Protein AF-A0A9E5K9S4-F1 (afdb_monomer_lite)

Secondary structure (DSSP, 8-state):
--HHHHHHHHHTT-EEETTEEP-S-----TT--EEE-SSPPP---TT--SGGGEEEE-SSEEEEEEPTTS-SS--SS-SSSSHHHHHHHHHTS--EE-----TT--EEEEEESSHHHHHHHHHHHHTT----EEEEEESS---SEEEEEEE---SS----EESS--TTPEEEEEEEEEEEE-S-TTS--EEEEEEESS--TTHHHHHHHHTT-PBTT-GGGT-----HHHHHHHHHHHHHHHHSTTPPEEEEEEGGGHHHHHTTT-EEEEEEEEETTEEEEEEEE--

Structure (mmCIF, N/CA/C/O backbone):
data_AF-A0A9E5K9S4-F1
#
_entry.id   AF-A0A9E5K9S4-F1
#
loop_
_atom_site.group_PDB
_atom_site.id
_atom_site.type_symbol
_atom_site.label_atom_id
_atom_site.label_alt_id
_atom_site.label_comp_id
_atom_site.label_asym_id
_atom_site.label_entity_id
_atom_site.label_seq_id
_atom_site.pdbx_PDB_ins_code
_atom_site.Cartn_x
_atom_site.Cartn_y
_atom_site.Cartn_z
_atom_site.occupancy
_atom_site.B_iso_or_equiv
_atom_site.auth_seq_id
_atom_site.auth_comp_id
_atom_site.auth_asym_id
_atom_site.auth_atom_id
_atom_site.pdbx_PDB_model_num
ATOM 1 N N . MET A 1 1 ? 30.476 -8.633 -9.957 1.00 72.31 1 MET A N 1
ATOM 2 C CA . MET A 1 1 ? 29.077 -8.978 -10.295 1.00 72.31 1 MET A CA 1
ATOM 3 C C . MET A 1 1 ? 29.131 -9.920 -11.483 1.00 72.31 1 MET A C 1
ATOM 5 O O . MET A 1 1 ? 29.849 -9.595 -12.418 1.00 72.31 1 MET A O 1
ATOM 9 N N . SER A 1 2 ? 28.469 -11.076 -11.420 1.00 88.25 2 SER A N 1
ATOM 10 C CA . SER A 1 2 ? 28.374 -11.980 -12.573 1.00 88.25 2 SER A CA 1
ATOM 11 C C . SER A 1 2 ? 27.497 -11.370 -13.668 1.00 88.25 2 SER A C 1
ATOM 13 O O . SER A 1 2 ? 26.661 -10.506 -13.389 1.00 88.25 2 SER A O 1
ATOM 15 N N . GLU A 1 3 ? 27.675 -11.825 -14.906 1.00 87.69 3 GLU A N 1
ATOM 16 C CA . GLU A 1 3 ? 26.836 -11.401 -16.029 1.00 87.69 3 GLU A CA 1
ATOM 17 C C . GLU A 1 3 ? 25.361 -11.754 -15.792 1.00 87.69 3 GLU A C 1
ATOM 19 O O . GLU A 1 3 ? 24.489 -10.912 -15.998 1.00 87.69 3 GLU A O 1
ATOM 24 N N . ASP A 1 4 ? 25.086 -12.939 -15.244 1.00 89.38 4 ASP A N 1
ATOM 25 C CA . ASP A 1 4 ? 23.728 -13.368 -14.895 1.00 89.38 4 ASP A CA 1
ATOM 26 C C . ASP A 1 4 ? 23.067 -12.422 -13.892 1.00 89.38 4 ASP A C 1
ATOM 28 O O . ASP A 1 4 ? 21.952 -11.952 -14.115 1.00 89.38 4 ASP A O 1
ATOM 32 N N . ARG A 1 5 ? 23.791 -12.028 -12.835 1.00 87.88 5 ARG A N 1
ATOM 33 C CA . ARG A 1 5 ? 23.276 -11.058 -11.860 1.00 87.88 5 ARG A CA 1
ATOM 34 C C . ARG A 1 5 ? 23.004 -9.702 -12.509 1.00 87.88 5 ARG A C 1
ATOM 36 O O . ARG A 1 5 ? 22.026 -9.050 -12.156 1.00 87.88 5 ARG A O 1
ATOM 43 N N . ALA A 1 6 ? 23.841 -9.268 -13.451 1.00 87.88 6 ALA A N 1
ATOM 44 C CA . ALA A 1 6 ? 23.611 -8.027 -14.187 1.00 87.88 6 ALA A CA 1
ATOM 45 C C . ALA A 1 6 ? 22.329 -8.104 -15.032 1.00 87.88 6 ALA A C 1
ATOM 47 O O . ALA A 1 6 ? 21.512 -7.182 -14.990 1.00 87.88 6 ALA A O 1
ATOM 48 N N . ARG A 1 7 ? 22.122 -9.225 -15.737 1.00 89.06 7 ARG A N 1
ATOM 49 C CA . ARG A 1 7 ? 20.910 -9.497 -16.524 1.00 89.06 7 ARG A CA 1
ATOM 50 C C . ARG A 1 7 ? 19.663 -9.537 -15.644 1.00 89.06 7 ARG A C 1
ATOM 52 O O . ARG A 1 7 ? 18.634 -8.994 -16.034 1.00 89.06 7 ARG A O 1
ATOM 59 N N . ASP A 1 8 ? 19.741 -10.115 -14.451 1.00 89.81 8 ASP A N 1
ATOM 60 C CA . ASP A 1 8 ? 18.609 -10.163 -13.520 1.00 89.81 8 ASP A CA 1
ATOM 61 C C . ASP A 1 8 ? 18.241 -8.779 -12.976 1.00 89.81 8 ASP A C 1
ATOM 63 O O . ASP A 1 8 ? 17.064 -8.409 -12.960 1.00 89.81 8 ASP A O 1
ATOM 67 N N . LEU A 1 9 ? 19.236 -7.969 -12.599 1.00 91.69 9 LEU A N 1
ATOM 68 C CA . LEU A 1 9 ? 19.015 -6.571 -12.214 1.00 91.69 9 LEU A CA 1
ATOM 69 C C . LEU A 1 9 ? 18.398 -5.767 -13.363 1.00 91.69 9 LEU A C 1
ATOM 71 O O . LEU A 1 9 ? 17.493 -4.961 -13.140 1.00 91.69 9 LEU A O 1
ATOM 75 N N . PHE A 1 10 ? 18.858 -6.006 -14.589 1.00 91.31 10 PHE A N 1
ATOM 76 C CA . PHE A 1 10 ? 18.316 -5.372 -15.780 1.00 91.31 10 PHE A CA 1
ATOM 77 C C . PHE A 1 10 ? 16.847 -5.750 -16.014 1.00 91.31 10 PHE A C 1
ATOM 79 O O . PHE A 1 10 ? 16.004 -4.864 -16.134 1.00 91.31 10 PHE A O 1
ATOM 86 N N . LYS A 1 11 ? 16.508 -7.046 -15.955 1.00 90.62 11 LYS A N 1
ATOM 87 C CA . LYS A 1 11 ? 15.123 -7.542 -16.069 1.00 90.62 11 LYS A CA 1
ATOM 88 C C . LYS A 1 11 ? 14.208 -6.956 -14.997 1.00 90.62 11 LYS A C 1
ATOM 90 O O . LYS A 1 11 ? 13.101 -6.527 -15.306 1.00 90.62 11 LYS A O 1
ATOM 95 N N . LEU A 1 12 ? 14.669 -6.877 -13.748 1.00 92.56 12 LEU A N 1
ATOM 96 C CA . LEU A 1 12 ? 13.922 -6.236 -12.657 1.00 92.56 12 LEU A CA 1
ATOM 97 C C . LEU A 1 12 ? 13.739 -4.723 -12.864 1.00 92.56 12 LEU A C 1
ATOM 99 O O . LEU A 1 12 ? 12.990 -4.087 -12.120 1.00 92.56 12 LEU A O 1
ATOM 103 N N . GLY A 1 13 ? 14.401 -4.128 -13.858 1.00 93.69 13 GLY A N 1
ATOM 104 C CA . GLY A 1 13 ? 14.400 -2.696 -14.113 1.00 93.69 13 GLY A CA 1
ATOM 105 C C . GLY A 1 13 ? 15.231 -1.923 -13.091 1.00 93.69 13 GLY A C 1
ATOM 106 O O . GLY A 1 13 ? 15.006 -0.733 -12.901 1.00 93.69 13 GLY A O 1
ATOM 107 N N . ALA A 1 14 ? 16.169 -2.557 -12.395 1.00 94.38 14 ALA A N 1
ATOM 108 C CA . ALA A 1 14 ? 16.962 -1.953 -11.323 1.00 94.38 14 ALA A CA 1
ATOM 109 C C . ALA A 1 14 ? 18.052 -0.980 -11.833 1.00 94.38 14 ALA A C 1
ATOM 111 O O . ALA A 1 14 ? 18.815 -0.421 -11.039 1.00 94.38 14 ALA A O 1
ATOM 112 N N . ILE A 1 15 ? 18.139 -0.775 -13.151 1.00 93.12 15 ILE A N 1
ATOM 113 C CA . ILE A 1 15 ? 19.180 -0.001 -13.830 1.00 93.12 15 ILE A CA 1
ATOM 114 C C . ILE A 1 15 ? 18.564 1.234 -14.491 1.00 93.12 15 ILE A C 1
ATOM 116 O O . ILE A 1 15 ? 17.508 1.179 -15.122 1.00 93.12 15 ILE A O 1
ATOM 120 N N . TYR A 1 16 ? 19.239 2.369 -14.333 1.00 93.19 16 TYR A N 1
ATOM 121 C CA . TYR A 1 16 ? 18.847 3.649 -14.904 1.00 93.19 16 TYR A CA 1
ATOM 122 C C . TYR A 1 16 ? 19.969 4.227 -15.754 1.00 93.19 16 TYR A C 1
ATOM 124 O O . TYR A 1 16 ? 21.084 4.397 -15.257 1.00 93.19 16 TYR A O 1
ATOM 132 N N . LEU A 1 17 ? 19.633 4.637 -16.974 1.00 92.12 17 LEU A N 1
ATOM 133 C CA . LEU A 1 17 ? 20.467 5.454 -17.843 1.00 92.12 17 LEU A CA 1
ATOM 134 C C . LEU A 1 17 ? 19.919 6.882 -17.879 1.00 92.12 17 LEU A C 1
ATOM 136 O O . LEU A 1 17 ? 18.747 7.116 -18.171 1.00 92.12 17 LEU A O 1
ATOM 140 N N . ASN A 1 18 ? 20.757 7.866 -17.554 1.00 90.56 18 ASN A N 1
ATOM 141 C CA . ASN A 1 18 ? 20.413 9.290 -17.608 1.00 90.56 18 ASN A CA 1
ATOM 142 C C . ASN A 1 18 ? 19.086 9.616 -16.892 1.00 90.56 18 ASN A C 1
ATOM 144 O O . ASN A 1 18 ? 18.252 10.377 -17.384 1.00 90.56 18 ASN A O 1
ATOM 148 N N . LYS A 1 19 ? 18.903 9.028 -15.697 1.00 89.19 19 LYS A N 1
ATOM 149 C CA . LYS A 1 19 ? 17.716 9.157 -14.823 1.00 89.19 19 LYS A CA 1
ATOM 150 C C . LYS A 1 19 ? 16.427 8.532 -15.375 1.00 89.19 19 LYS A C 1
ATOM 152 O O . LYS A 1 19 ? 15.388 8.639 -14.724 1.00 89.19 19 LYS A O 1
ATOM 157 N N . LYS A 1 20 ? 16.480 7.842 -16.512 1.00 90.75 20 LYS A N 1
ATOM 158 C CA . LYS A 1 20 ? 15.391 7.010 -17.032 1.00 90.75 20 LYS A CA 1
ATOM 159 C C . LYS A 1 20 ? 15.702 5.549 -16.759 1.00 90.75 20 LYS A C 1
ATOM 161 O O . LYS A 1 20 ? 16.859 5.150 -16.782 1.00 90.75 20 LYS A O 1
ATOM 166 N N . ARG A 1 21 ? 14.675 4.769 -16.440 1.00 92.88 21 ARG A N 1
ATOM 167 C CA . ARG A 1 21 ? 14.844 3.332 -16.235 1.00 92.88 21 ARG A CA 1
ATOM 168 C C . ARG A 1 21 ? 15.132 2.674 -17.581 1.00 92.88 21 ARG A C 1
ATOM 170 O O . ARG A 1 21 ? 14.413 2.959 -18.536 1.00 92.88 21 ARG A O 1
ATOM 177 N N . ALA A 1 22 ? 16.155 1.832 -17.627 1.00 90.69 22 ALA A N 1
ATOM 178 C CA . ALA A 1 22 ? 16.510 1.068 -18.812 1.00 90.69 22 ALA A CA 1
ATOM 179 C C . ALA A 1 22 ? 15.753 -0.268 -18.809 1.00 90.69 22 ALA A C 1
ATOM 181 O O . ALA A 1 22 ? 15.658 -0.925 -17.770 1.00 90.69 22 ALA A O 1
ATOM 182 N N . PHE A 1 23 ? 15.195 -0.630 -19.962 1.00 85.00 23 PHE A N 1
ATOM 183 C CA . PHE A 1 23 ? 14.470 -1.888 -20.186 1.00 85.00 23 PHE A CA 1
ATOM 184 C C . PHE A 1 23 ? 14.939 -2.632 -21.440 1.00 85.00 23 PHE A C 1
ATOM 186 O O . PHE A 1 23 ? 14.559 -3.780 -21.645 1.00 85.00 23 PHE A O 1
ATOM 193 N N . GLU A 1 24 ? 15.744 -1.977 -22.273 1.00 86.56 24 GLU A N 1
ATOM 194 C CA . GLU A 1 24 ? 16.231 -2.487 -23.550 1.00 86.56 24 GLU A CA 1
ATOM 195 C C . GLU A 1 24 ? 17.734 -2.251 -23.643 1.00 86.56 24 GLU A C 1
ATOM 197 O O . GLU A 1 24 ? 18.246 -1.270 -23.090 1.00 86.56 24 GLU A O 1
ATOM 202 N N . ASP A 1 25 ? 18.437 -3.177 -24.290 1.00 85.69 25 ASP A N 1
ATOM 203 C CA . ASP A 1 25 ? 19.866 -3.031 -24.521 1.00 85.69 25 ASP A CA 1
ATOM 204 C C . ASP A 1 25 ? 20.098 -1.803 -25.405 1.00 85.69 25 ASP A C 1
ATOM 206 O O . ASP A 1 25 ? 19.657 -1.743 -26.553 1.00 85.69 25 ASP A O 1
ATOM 210 N N . GLU A 1 26 ? 20.793 -0.809 -24.860 1.00 84.44 26 GLU A N 1
ATOM 211 C CA . GLU A 1 26 ? 21.078 0.439 -25.554 1.00 84.44 26 GLU A CA 1
ATOM 212 C C . GLU A 1 26 ? 22.573 0.754 -25.519 1.00 84.44 26 GLU A C 1
ATOM 214 O O . GLU A 1 26 ? 23.279 0.485 -24.542 1.00 84.44 26 GLU A O 1
ATOM 219 N N . ALA A 1 27 ? 23.077 1.330 -26.614 1.00 86.75 27 ALA A N 1
ATOM 220 C CA . ALA A 1 27 ? 24.441 1.831 -26.648 1.00 86.75 27 ALA A CA 1
ATOM 221 C C . ALA A 1 27 ? 24.607 2.901 -25.563 1.00 86.75 27 ALA A C 1
ATOM 223 O O . ALA A 1 27 ? 23.730 3.742 -25.382 1.00 86.75 27 ALA A O 1
ATOM 224 N N . LEU A 1 28 ? 25.744 2.889 -24.868 1.00 88.31 28 LEU A N 1
ATOM 225 C CA . LEU A 1 28 ? 26.055 3.849 -23.812 1.00 88.31 28 LEU A CA 1
ATOM 226 C C . LEU A 1 28 ? 26.983 4.938 -24.366 1.00 88.31 28 LEU A C 1
ATOM 228 O O . LEU A 1 28 ? 28.188 4.695 -24.494 1.00 88.31 28 LEU A O 1
ATOM 232 N N . PRO A 1 29 ? 26.481 6.149 -24.689 1.00 88.06 29 PRO A N 1
ATOM 233 C CA . PRO A 1 29 ? 27.344 7.248 -25.095 1.00 88.06 29 PRO A CA 1
ATOM 234 C C . PRO A 1 29 ? 28.390 7.556 -24.025 1.00 88.06 29 PRO A C 1
ATOM 236 O O . PRO A 1 29 ? 28.114 7.489 -22.821 1.00 88.06 29 PRO A O 1
ATOM 239 N N . ARG A 1 30 ? 29.582 7.972 -24.457 1.00 91.19 30 ARG A N 1
ATOM 240 C CA . ARG A 1 30 ? 30.617 8.467 -23.544 1.00 91.19 30 ARG A CA 1
ATOM 241 C C . ARG A 1 30 ? 30.053 9.614 -22.695 1.00 91.19 30 ARG A C 1
ATOM 243 O O . ARG A 1 30 ? 29.477 10.554 -23.230 1.00 91.19 30 ARG A O 1
ATOM 250 N N . GLY A 1 31 ? 30.247 9.537 -21.378 1.00 91.56 31 GLY A N 1
ATOM 251 C CA . GLY A 1 31 ? 29.733 10.527 -20.421 1.00 91.56 31 GLY A CA 1
ATOM 252 C C . GLY A 1 31 ? 28.329 10.236 -19.881 1.00 91.56 31 GLY A C 1
ATOM 253 O O . GLY A 1 31 ? 27.794 11.046 -19.129 1.00 91.56 31 GLY A O 1
ATOM 254 N N . SER A 1 32 ? 27.736 9.091 -20.229 1.00 92.00 32 SER A N 1
ATOM 255 C CA . SER A 1 32 ? 26.441 8.669 -19.690 1.00 92.00 32 SER A CA 1
ATOM 256 C C . SER A 1 32 ? 26.446 8.487 -18.172 1.00 92.00 32 SER A C 1
ATOM 258 O O . SER A 1 32 ? 27.407 7.980 -17.593 1.00 92.00 32 SER A O 1
ATOM 260 N N . TYR A 1 33 ? 25.328 8.836 -17.535 1.00 91.69 33 TYR A N 1
ATOM 261 C CA . TYR A 1 33 ? 25.095 8.580 -16.117 1.00 91.69 33 TYR A CA 1
ATOM 262 C C . TYR A 1 33 ? 24.342 7.261 -15.930 1.00 91.69 33 TYR A C 1
ATOM 264 O O . TYR A 1 33 ? 23.183 7.150 -16.334 1.00 91.69 33 TYR A O 1
ATOM 272 N N . LEU A 1 34 ? 24.976 6.294 -15.267 1.00 91.56 34 LEU A N 1
ATOM 273 C CA . LEU A 1 34 ? 24.347 5.044 -14.853 1.00 91.56 34 LEU A CA 1
ATOM 274 C C . LEU A 1 34 ? 24.079 5.048 -13.349 1.00 91.56 34 LEU A C 1
ATOM 276 O O . LEU A 1 34 ? 24.960 5.353 -12.547 1.00 91.56 34 LEU A O 1
ATOM 280 N N . ARG A 1 35 ? 22.867 4.653 -12.962 1.00 92.12 35 ARG A N 1
ATOM 281 C CA . ARG A 1 35 ? 22.516 4.343 -11.572 1.00 92.12 35 ARG A CA 1
ATOM 282 C C . ARG A 1 35 ? 22.023 2.907 -11.500 1.00 92.12 35 ARG A C 1
ATOM 284 O O . ARG A 1 35 ? 21.076 2.549 -12.193 1.00 92.12 35 ARG A O 1
ATOM 291 N N 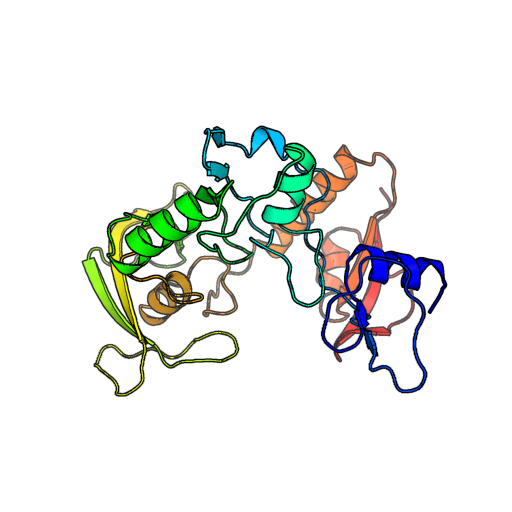. LEU A 1 36 ? 22.639 2.116 -10.628 1.00 91.62 36 LEU A N 1
ATOM 292 C CA . LEU A 1 36 ? 22.286 0.718 -10.411 1.00 91.62 36 LEU A CA 1
ATOM 293 C C . LEU A 1 36 ? 21.789 0.517 -8.982 1.00 91.62 36 LEU A C 1
ATOM 295 O O . LEU A 1 36 ? 22.419 0.970 -8.025 1.00 91.62 36 LEU A O 1
ATOM 299 N N . HIS A 1 37 ? 20.678 -0.192 -8.840 1.00 91.50 37 HIS A N 1
ATOM 300 C CA . HIS A 1 37 ? 20.217 -0.726 -7.567 1.00 91.50 37 HIS A CA 1
ATOM 301 C C . HIS A 1 37 ? 20.684 -2.180 -7.461 1.00 91.50 37 HIS A C 1
ATOM 303 O O . HIS A 1 37 ? 20.107 -3.061 -8.084 1.00 91.50 37 HIS A O 1
ATOM 309 N N . LEU A 1 38 ? 21.757 -2.430 -6.705 1.00 91.00 38 LEU A N 1
ATOM 310 C CA . LEU A 1 38 ? 22.405 -3.753 -6.637 1.00 91.00 38 LEU A CA 1
ATOM 311 C C . LEU A 1 38 ? 21.674 -4.772 -5.745 1.00 91.00 38 LEU A C 1
ATOM 313 O O . LEU A 1 38 ? 21.937 -5.975 -5.844 1.00 91.00 38 LEU A O 1
ATOM 317 N N . HIS A 1 39 ? 20.773 -4.275 -4.896 1.00 89.81 39 HIS A N 1
ATOM 318 C CA . HIS A 1 39 ? 19.959 -5.035 -3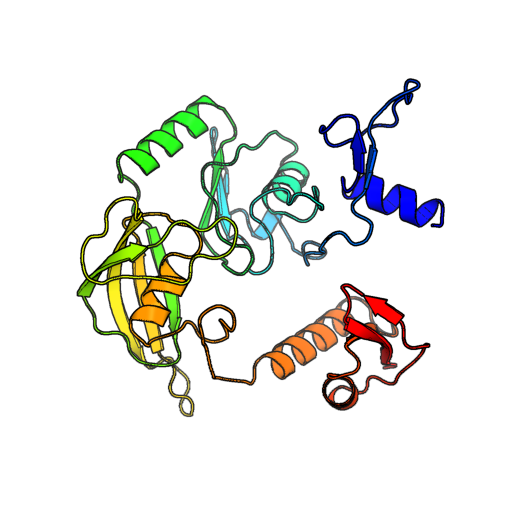.946 1.00 89.81 39 HIS A CA 1
ATOM 319 C C . HIS A 1 39 ? 18.496 -4.581 -4.061 1.00 89.81 39 HIS A C 1
ATOM 321 O O . HIS A 1 39 ? 17.976 -3.923 -3.159 1.00 89.81 39 HIS A O 1
ATOM 327 N N . PRO A 1 40 ? 17.842 -4.812 -5.214 1.00 90.56 40 PRO A N 1
ATOM 328 C CA . PRO A 1 40 ? 16.466 -4.390 -5.398 1.00 90.56 40 PRO A CA 1
ATOM 329 C C . PRO A 1 40 ? 15.559 -5.155 -4.440 1.00 90.56 40 PRO A C 1
ATOM 331 O O . PRO A 1 40 ? 15.651 -6.379 -4.310 1.00 90.56 40 PRO A O 1
ATOM 334 N N . LYS A 1 41 ? 14.643 -4.439 -3.791 1.00 88.50 41 LYS A N 1
ATOM 335 C CA . LYS A 1 41 ? 13.662 -5.063 -2.913 1.00 88.50 41 LYS A CA 1
ATOM 336 C C . LYS A 1 41 ? 12.809 -6.056 -3.699 1.00 88.50 41 LYS A C 1
ATOM 338 O O . LYS A 1 41 ? 12.247 -5.711 -4.740 1.00 88.50 41 LYS A O 1
ATOM 343 N N . ARG A 1 42 ? 12.687 -7.272 -3.168 1.00 91.25 42 ARG A N 1
ATOM 344 C CA . ARG A 1 42 ? 11.858 -8.336 -3.740 1.00 91.25 42 ARG A CA 1
ATOM 345 C C . ARG A 1 42 ? 10.475 -8.375 -3.102 1.00 91.25 42 ARG A C 1
ATOM 347 O O . ARG A 1 42 ? 10.322 -8.091 -1.910 1.00 91.25 42 ARG A O 1
ATOM 354 N N . PHE A 1 43 ? 9.472 -8.727 -3.896 1.00 89.94 43 PHE A N 1
ATOM 355 C CA . PHE A 1 43 ? 8.088 -8.884 -3.455 1.00 89.94 43 PHE A CA 1
ATOM 356 C C . PHE A 1 43 ? 7.528 -10.226 -3.943 1.00 89.94 43 PHE A C 1
ATOM 358 O O . PHE A 1 43 ? 7.798 -10.607 -5.082 1.00 89.94 43 PHE A O 1
ATOM 365 N N . PRO A 1 44 ? 6.726 -10.936 -3.124 1.00 87.62 44 PRO A N 1
ATOM 366 C CA . PRO A 1 44 ? 6.289 -12.311 -3.394 1.00 87.62 44 PRO A CA 1
ATOM 367 C C . PRO A 1 44 ? 5.174 -12.378 -4.453 1.00 87.62 44 PRO A C 1
ATOM 369 O O . PRO A 1 44 ? 4.061 -12.814 -4.180 1.00 87.62 44 PRO A O 1
ATOM 372 N N . SER A 1 45 ? 5.437 -11.854 -5.651 1.00 89.62 45 SER A N 1
ATOM 373 C CA . SER A 1 45 ? 4.471 -11.780 -6.756 1.00 89.62 45 SER A CA 1
ATOM 374 C C . SER A 1 45 ? 4.388 -13.063 -7.587 1.00 89.62 45 SER A C 1
ATOM 376 O O . SER A 1 45 ? 3.397 -13.276 -8.286 1.00 89.62 45 SER A O 1
ATOM 378 N N . GLU A 1 46 ? 5.416 -13.905 -7.493 1.00 87.12 46 GLU A N 1
ATOM 379 C CA . GLU A 1 46 ? 5.491 -15.219 -8.124 1.00 87.12 46 GLU A CA 1
ATOM 380 C C . GLU A 1 46 ? 4.539 -16.215 -7.443 1.00 87.12 46 GLU A C 1
ATOM 382 O O . GLU A 1 46 ? 4.264 -16.114 -6.248 1.00 87.12 46 GLU A O 1
ATOM 387 N N . GLY A 1 47 ? 3.982 -17.154 -8.212 1.00 86.44 47 GLY A N 1
ATOM 388 C CA . GLY A 1 47 ? 3.034 -18.159 -7.711 1.00 86.44 47 GLY A CA 1
ATOM 389 C C . GLY A 1 47 ? 1.625 -17.631 -7.408 1.00 86.44 47 GLY A C 1
ATOM 390 O O . GLY A 1 47 ? 0.707 -18.418 -7.174 1.00 86.44 47 GLY A O 1
ATOM 391 N N . ILE A 1 48 ? 1.407 -16.313 -7.453 1.00 87.81 48 ILE A N 1
ATOM 392 C CA . ILE A 1 48 ? 0.067 -15.734 -7.348 1.00 87.81 48 ILE A CA 1
ATOM 393 C C . ILE A 1 48 ? -0.698 -16.004 -8.647 1.00 87.81 48 ILE A C 1
ATOM 395 O O . ILE A 1 48 ? -0.302 -15.554 -9.721 1.00 87.81 48 ILE A O 1
ATOM 399 N N . ASP A 1 49 ? -1.858 -16.656 -8.543 1.00 91.25 49 ASP A N 1
ATOM 400 C CA . ASP A 1 49 ? -2.832 -16.671 -9.636 1.00 91.25 49 ASP A CA 1
ATOM 401 C C . ASP A 1 49 ? -3.459 -15.276 -9.781 1.00 91.25 49 ASP A C 1
ATOM 403 O O . ASP A 1 49 ? -4.454 -14.935 -9.134 1.00 91.25 49 ASP A O 1
ATOM 407 N N . TRP A 1 50 ? -2.853 -14.449 -10.627 1.00 94.06 50 TRP A N 1
ATOM 408 C CA . TRP A 1 50 ? -3.285 -13.079 -10.888 1.00 94.06 50 TRP A CA 1
ATOM 409 C C . TRP A 1 50 ? -4.640 -12.988 -11.595 1.00 94.06 50 TRP A C 1
ATOM 411 O O . TRP A 1 50 ? -5.360 -12.010 -11.384 1.00 94.06 50 TRP A O 1
ATOM 421 N N . LYS A 1 51 ? -5.045 -14.011 -12.362 1.00 93.81 51 LYS A N 1
ATOM 422 C CA . LYS A 1 51 ? -6.387 -14.053 -12.965 1.00 93.81 51 LYS A CA 1
ATOM 423 C C . LYS A 1 51 ? -7.452 -14.155 -11.878 1.00 93.81 51 LYS A C 1
ATOM 425 O O . LYS A 1 51 ? -8.424 -13.406 -11.929 1.00 93.81 51 LYS A O 1
ATOM 430 N N . SER A 1 52 ? -7.222 -14.964 -10.838 1.00 90.19 52 SER A N 1
ATOM 431 C CA . SER A 1 52 ? -8.130 -15.040 -9.677 1.00 90.19 52 SER A CA 1
ATOM 432 C C . SER A 1 52 ? -8.268 -13.721 -8.904 1.00 90.19 52 SER A C 1
ATOM 434 O O . SER A 1 52 ? -9.215 -13.547 -8.139 1.00 90.19 52 SER A O 1
ATOM 436 N N . LYS A 1 53 ? -7.323 -12.782 -9.062 1.00 93.69 53 LYS A N 1
ATOM 437 C CA . LYS A 1 53 ? -7.376 -11.476 -8.387 1.00 93.69 53 LYS A CA 1
ATOM 438 C C . LYS A 1 53 ? -8.244 -10.467 -9.123 1.00 93.69 53 LYS A C 1
ATOM 440 O O . LYS A 1 53 ? -8.572 -9.441 -8.531 1.00 93.69 53 LYS A O 1
ATOM 445 N N . LEU A 1 54 ? -8.630 -10.726 -10.368 1.00 93.06 54 LEU A N 1
ATOM 446 C CA . LEU A 1 54 ? -9.504 -9.852 -11.140 1.00 93.06 54 LEU A CA 1
ATOM 447 C C . LEU A 1 54 ? -10.947 -9.962 -10.624 1.00 93.06 54 LEU A C 1
ATOM 449 O O . LEU A 1 54 ? -11.620 -10.960 -10.840 1.00 93.06 54 LEU A O 1
ATOM 453 N N . ILE A 1 55 ? -11.427 -8.919 -9.943 1.00 88.94 55 ILE A N 1
ATOM 454 C CA . ILE A 1 55 ? -12.816 -8.829 -9.461 1.00 88.94 55 ILE A CA 1
ATOM 455 C C . ILE A 1 55 ? -13.741 -8.449 -10.617 1.00 88.94 55 ILE A C 1
ATOM 457 O O . ILE A 1 55 ? -14.847 -8.970 -10.746 1.00 88.94 55 ILE A O 1
ATOM 461 N N . LYS A 1 56 ? -13.311 -7.484 -11.436 1.00 89.44 56 LYS A N 1
ATOM 462 C CA . LYS A 1 56 ? -14.105 -6.977 -12.552 1.00 89.44 56 LYS A CA 1
ATOM 463 C C . LYS A 1 56 ? -13.212 -6.525 -13.686 1.00 89.44 56 LYS A C 1
ATOM 465 O O . LYS A 1 56 ? -12.299 -5.730 -13.474 1.00 89.44 56 LYS A O 1
ATOM 470 N N . ASP A 1 57 ? -13.564 -6.960 -14.886 1.00 95.00 57 ASP A N 1
ATOM 471 C CA . ASP A 1 57 ? -13.029 -6.430 -16.127 1.00 95.00 57 ASP A CA 1
ATOM 472 C C . ASP A 1 57 ? -14.112 -5.623 -16.848 1.00 95.00 57 ASP A C 1
ATOM 474 O O . ASP A 1 57 ? -15.195 -6.128 -17.137 1.00 95.00 57 ASP A O 1
ATOM 478 N N . SER A 1 58 ? -13.873 -4.334 -17.063 1.00 94.06 58 SER A N 1
ATOM 479 C CA . SER A 1 58 ? -14.777 -3.442 -17.791 1.00 94.06 58 SER A CA 1
ATOM 480 C C . SER A 1 58 ? -14.077 -2.856 -19.012 1.00 94.06 58 SER A C 1
ATOM 482 O O . SER A 1 58 ? -12.862 -2.975 -19.187 1.00 94.06 58 SER A O 1
ATOM 484 N N . ARG A 1 59 ? -14.850 -2.176 -19.864 1.00 96.06 59 ARG A N 1
ATOM 485 C CA . ARG A 1 59 ? -14.315 -1.496 -21.051 1.00 96.06 59 ARG A CA 1
ATOM 486 C C . ARG A 1 59 ? -13.179 -0.526 -20.705 1.00 96.06 59 ARG A C 1
ATOM 488 O O . ARG A 1 59 ? -12.138 -0.562 -21.348 1.00 96.06 59 ARG A O 1
ATOM 495 N N . ASP A 1 60 ? -13.376 0.309 -19.686 1.00 96.62 60 ASP A N 1
ATOM 496 C CA . ASP A 1 60 ? -12.471 1.430 -19.393 1.00 96.62 60 ASP A CA 1
ATOM 497 C C . ASP A 1 60 ? -11.592 1.230 -18.151 1.00 96.62 60 ASP A C 1
ATOM 499 O O . ASP A 1 60 ? -10.685 2.023 -17.895 1.00 96.62 60 ASP A O 1
ATOM 503 N N . PHE A 1 61 ? -11.847 0.190 -17.356 1.00 97.00 61 PHE A N 1
ATOM 504 C CA . PHE A 1 61 ? -11.145 -0.055 -16.098 1.00 97.00 61 PHE A CA 1
ATOM 505 C C . PHE A 1 61 ? -11.217 -1.517 -15.678 1.00 97.00 61 PHE A C 1
ATOM 507 O O . PHE A 1 61 ? -12.079 -2.267 -16.134 1.00 97.00 61 PHE A O 1
ATOM 514 N N . ILE A 1 62 ? -10.344 -1.886 -14.749 1.00 97.56 62 ILE A N 1
ATOM 515 C CA . ILE A 1 62 ? -10.417 -3.144 -14.015 1.00 97.56 62 ILE A CA 1
ATOM 516 C C . ILE A 1 62 ? -10.460 -2.883 -12.515 1.00 97.56 62 ILE A C 1
ATOM 518 O O . ILE A 1 62 ? -9.973 -1.858 -12.029 1.00 97.56 62 ILE A O 1
ATOM 522 N N . VAL A 1 63 ? -11.014 -3.840 -11.783 1.00 94.62 63 VAL A N 1
ATOM 523 C CA . VAL A 1 63 ? -10.985 -3.892 -10.323 1.00 94.62 63 VAL A CA 1
ATOM 524 C C . VAL A 1 63 ? -10.312 -5.191 -9.923 1.00 94.62 63 VAL A C 1
ATOM 526 O O . VAL A 1 63 ? -10.692 -6.253 -10.416 1.00 94.62 63 VAL A O 1
ATOM 529 N N . ILE A 1 64 ? -9.328 -5.116 -9.033 1.00 95.00 64 ILE A N 1
ATOM 530 C CA . ILE A 1 64 ? -8.622 -6.283 -8.512 1.00 95.00 64 ILE A CA 1
ATOM 531 C C . ILE A 1 64 ? -8.705 -6.352 -6.988 1.00 95.00 64 ILE A C 1
ATOM 533 O O . ILE A 1 64 ? -8.786 -5.325 -6.311 1.00 95.00 64 ILE A O 1
ATOM 537 N N . ASN A 1 65 ? -8.624 -7.567 -6.451 1.00 90.69 65 ASN A N 1
ATOM 538 C CA . ASN A 1 65 ? -8.311 -7.812 -5.052 1.00 90.69 65 ASN A CA 1
ATOM 539 C C . ASN A 1 65 ? -6.789 -7.892 -4.905 1.00 90.69 65 ASN A C 1
ATOM 541 O O . ASN A 1 65 ? -6.181 -8.950 -5.088 1.00 90.69 65 ASN A O 1
ATOM 545 N N . LYS A 1 66 ? -6.169 -6.748 -4.626 1.00 93.50 66 LYS A N 1
ATOM 546 C CA . LYS A 1 66 ? -4.730 -6.601 -4.442 1.00 93.50 66 LYS A CA 1
ATOM 547 C C . LYS A 1 66 ? -4.250 -7.517 -3.302 1.00 93.50 66 LYS A C 1
ATOM 549 O O . LYS A 1 66 ? -4.696 -7.339 -2.167 1.00 93.50 66 LYS A O 1
ATOM 554 N N . PRO A 1 67 ? -3.294 -8.429 -3.545 1.00 90.38 67 PRO A N 1
ATOM 555 C CA . PRO A 1 67 ? -2.663 -9.194 -2.474 1.00 90.38 67 PRO A CA 1
ATOM 556 C C . PRO A 1 67 ? -1.884 -8.287 -1.510 1.00 90.38 67 PRO A C 1
ATOM 558 O O . PRO A 1 67 ? -1.266 -7.297 -1.924 1.00 90.38 67 PRO A O 1
ATOM 561 N N . ALA A 1 68 ? -1.895 -8.622 -0.220 1.00 85.75 68 ALA A N 1
ATOM 562 C CA . ALA A 1 68 ? -1.014 -7.995 0.762 1.00 85.75 68 ALA A CA 1
ATOM 563 C C . ALA A 1 68 ? 0.457 -8.340 0.460 1.00 85.75 68 ALA A C 1
ATOM 565 O O . ALA A 1 68 ? 0.757 -9.392 -0.094 1.00 85.75 68 ALA A O 1
ATOM 566 N N . GLY A 1 69 ? 1.380 -7.437 0.787 1.00 89.19 69 GLY A N 1
ATOM 567 C CA . GLY A 1 69 ? 2.818 -7.623 0.554 1.00 89.19 69 GLY A CA 1
ATOM 568 C C . GLY A 1 69 ? 3.309 -7.235 -0.845 1.00 89.19 69 GLY A C 1
ATOM 569 O O . GLY A 1 69 ? 4.515 -7.105 -1.037 1.00 89.19 69 GLY A O 1
ATOM 570 N N . ILE A 1 70 ? 2.410 -6.968 -1.801 1.00 95.19 70 ILE A N 1
ATOM 571 C CA . ILE A 1 70 ? 2.775 -6.577 -3.172 1.00 95.19 70 ILE A CA 1
ATOM 572 C C . ILE A 1 70 ? 2.601 -5.065 -3.380 1.00 95.19 70 ILE A C 1
ATOM 574 O O . ILE A 1 70 ? 1.567 -4.519 -3.005 1.00 95.19 70 ILE A O 1
ATOM 578 N N . PRO A 1 71 ? 3.549 -4.330 -3.976 1.00 96.62 71 PRO A N 1
ATOM 579 C CA . PRO A 1 71 ? 3.351 -2.935 -4.353 1.00 96.62 71 PRO A CA 1
ATOM 580 C C . PRO A 1 71 ? 2.220 -2.752 -5.373 1.00 96.62 71 PRO A C 1
ATOM 582 O O . PRO A 1 71 ? 1.938 -3.619 -6.199 1.00 96.62 71 PRO A O 1
ATOM 585 N N . THR A 1 72 ? 1.586 -1.578 -5.356 1.00 97.12 72 THR A N 1
ATOM 586 C CA . THR A 1 72 ? 0.591 -1.209 -6.380 1.00 97.12 72 THR A CA 1
ATOM 587 C C . THR A 1 72 ? 1.231 -1.054 -7.770 1.00 97.12 72 THR A C 1
ATOM 589 O O . THR A 1 72 ? 0.677 -1.518 -8.759 1.00 97.12 72 THR A O 1
ATOM 592 N N . HIS A 1 73 ? 2.386 -0.390 -7.837 1.00 96.81 73 HIS A N 1
ATOM 593 C CA . HIS A 1 73 ? 3.124 -0.052 -9.059 1.00 96.81 73 HIS A CA 1
ATOM 594 C C . HIS A 1 73 ? 4.629 -0.202 -8.796 1.00 96.81 73 HIS A C 1
ATOM 596 O O . HIS A 1 73 ? 5.018 -0.430 -7.648 1.00 96.81 73 HIS A O 1
ATOM 602 N N . ALA A 1 74 ? 5.444 -0.068 -9.845 1.00 96.00 74 ALA A N 1
ATOM 603 C CA . ALA A 1 74 ? 6.900 -0.164 -9.780 1.00 96.00 74 ALA A CA 1
ATOM 604 C C . ALA A 1 74 ? 7.500 0.662 -8.629 1.00 96.00 74 ALA A C 1
ATOM 606 O O . ALA A 1 74 ? 7.186 1.846 -8.470 1.00 96.00 74 ALA A O 1
ATOM 607 N N . THR A 1 75 ? 8.393 0.050 -7.854 1.00 93.25 75 THR A N 1
ATOM 608 C CA . THR A 1 75 ? 9.271 0.766 -6.920 1.00 93.25 75 THR A CA 1
ATOM 609 C C . THR A 1 75 ? 10.486 1.289 -7.670 1.00 93.25 75 THR A C 1
ATOM 611 O O . THR A 1 75 ? 10.713 0.930 -8.822 1.00 93.25 75 THR A O 1
ATOM 614 N N . VAL A 1 76 ? 11.290 2.155 -7.048 1.00 90.88 76 VAL A N 1
ATOM 615 C CA . VAL A 1 76 ? 12.489 2.725 -7.694 1.00 90.88 76 VAL A CA 1
ATOM 616 C C . VAL A 1 76 ? 13.439 1.642 -8.214 1.00 90.88 76 VAL A C 1
ATOM 618 O O . VAL A 1 76 ? 14.017 1.770 -9.276 1.00 90.88 76 VAL A O 1
ATOM 621 N N . ASP A 1 77 ? 13.521 0.517 -7.535 1.00 91.75 77 ASP A N 1
ATOM 622 C CA . ASP A 1 77 ? 14.473 -0.558 -7.773 1.00 91.75 77 ASP A CA 1
ATOM 623 C C . ASP A 1 77 ? 13.851 -1.811 -8.407 1.00 91.75 77 ASP A C 1
ATOM 625 O O . ASP A 1 77 ? 14.590 -2.673 -8.862 1.00 91.75 77 ASP A O 1
ATOM 629 N N . ASN A 1 78 ? 12.518 -1.903 -8.483 1.00 95.12 78 ASN A N 1
ATOM 630 C CA . ASN A 1 78 ? 11.821 -3.082 -8.996 1.00 95.12 78 ASN A CA 1
ATOM 631 C C . ASN A 1 78 ? 10.577 -2.701 -9.815 1.00 95.12 78 ASN A C 1
ATOM 633 O O . ASN A 1 78 ? 9.585 -2.175 -9.299 1.00 95.12 78 ASN A O 1
ATOM 637 N N . ALA A 1 79 ? 10.632 -2.977 -11.114 1.00 95.69 79 ALA A N 1
ATOM 638 C CA . ALA A 1 79 ? 9.592 -2.649 -12.079 1.00 95.69 79 ALA A CA 1
ATOM 639 C C . ALA A 1 79 ? 8.561 -3.766 -12.295 1.00 95.69 79 ALA A C 1
ATOM 641 O O . ALA A 1 79 ? 7.484 -3.485 -12.827 1.00 95.69 79 ALA A O 1
ATOM 642 N N . LEU A 1 80 ? 8.854 -5.002 -11.880 1.00 94.25 80 LEU A N 1
ATOM 643 C CA . LEU A 1 80 ? 8.087 -6.187 -12.279 1.00 94.25 80 LEU A CA 1
ATOM 644 C C . LEU A 1 80 ? 7.196 -6.743 -11.171 1.00 94.25 80 LEU A C 1
ATOM 646 O O . LEU A 1 80 ? 6.066 -7.162 -11.426 1.00 94.25 80 LEU A O 1
ATOM 650 N N . GLU A 1 81 ? 7.671 -6.733 -9.931 1.00 96.12 81 GLU A N 1
ATOM 651 C CA . GLU A 1 81 ? 6.999 -7.420 -8.826 1.00 96.12 81 GLU A CA 1
ATOM 652 C C . GLU A 1 81 ? 5.964 -6.504 -8.166 1.00 96.12 81 GLU A C 1
ATOM 654 O O . GLU A 1 81 ? 6.058 -6.139 -6.997 1.00 96.12 81 GLU A O 1
ATOM 659 N N . ASN A 1 82 ? 4.983 -6.061 -8.950 1.00 97.69 82 ASN A N 1
ATOM 660 C CA . ASN A 1 82 ? 3.910 -5.171 -8.518 1.00 97.69 82 ASN A CA 1
ATOM 661 C C . ASN A 1 82 ? 2.607 -5.460 -9.272 1.00 97.69 82 ASN A C 1
ATOM 663 O O . ASN A 1 82 ? 2.616 -5.989 -10.380 1.00 97.69 82 ASN A O 1
ATOM 667 N N . CYS A 1 83 ? 1.477 -5.065 -8.689 1.00 98.00 83 CYS A N 1
ATOM 668 C CA . CYS A 1 83 ? 0.157 -5.410 -9.219 1.00 98.00 83 CYS A CA 1
ATOM 669 C C . CYS A 1 83 ? -0.082 -4.858 -10.629 1.00 98.00 83 CYS A C 1
ATOM 671 O O . CYS A 1 83 ? -0.670 -5.546 -11.455 1.00 98.00 83 CYS A O 1
ATOM 673 N N . LEU A 1 84 ? 0.371 -3.634 -10.921 1.00 97.94 84 LEU A N 1
ATOM 674 C CA . LEU A 1 84 ? 0.201 -3.035 -12.244 1.00 97.94 84 LEU A CA 1
ATOM 675 C C . LEU A 1 84 ? 0.917 -3.855 -13.325 1.00 97.94 84 LEU A C 1
ATOM 677 O O . LEU A 1 84 ? 0.297 -4.207 -14.324 1.00 97.94 84 LEU A O 1
ATOM 681 N N . ALA A 1 85 ? 2.198 -4.175 -13.119 1.00 96.75 85 ALA A N 1
ATOM 682 C CA . ALA A 1 85 ? 2.989 -4.957 -14.067 1.00 96.75 85 ALA A CA 1
ATOM 683 C C . ALA A 1 85 ? 2.404 -6.363 -14.267 1.00 96.75 85 ALA A C 1
ATOM 685 O O . ALA A 1 85 ? 2.186 -6.780 -15.402 1.00 96.75 85 ALA A O 1
ATOM 686 N N . GLN A 1 86 ? 2.055 -7.051 -13.178 1.00 97.56 86 GLN A N 1
ATOM 687 C CA . GLN A 1 86 ? 1.495 -8.403 -13.243 1.00 97.56 86 GLN A CA 1
ATOM 688 C C . GLN A 1 86 ? 0.132 -8.435 -13.951 1.00 97.56 86 GLN A C 1
ATOM 690 O O . GLN A 1 86 ? -0.107 -9.287 -14.803 1.00 97.56 86 GLN A O 1
ATOM 695 N N . MET A 1 87 ? -0.746 -7.460 -13.697 1.00 97.69 87 MET A N 1
ATOM 696 C CA . MET A 1 87 ? -2.035 -7.388 -14.395 1.00 97.69 87 MET A CA 1
ATOM 697 C C . MET A 1 87 ? -1.897 -7.013 -15.876 1.00 97.69 87 MET A C 1
ATOM 699 O O . MET A 1 87 ? -2.681 -7.502 -16.688 1.00 97.69 87 MET A O 1
ATOM 703 N N . ARG A 1 88 ? -0.903 -6.194 -16.254 1.00 97.00 88 ARG A N 1
ATOM 704 C CA . ARG A 1 88 ? -0.594 -5.917 -17.670 1.00 97.00 88 ARG A CA 1
ATOM 705 C C . ARG A 1 88 ? -0.161 -7.187 -18.401 1.00 97.00 88 ARG A C 1
ATOM 707 O O . ARG A 1 88 ? -0.637 -7.425 -19.505 1.00 97.00 88 ARG A O 1
ATOM 714 N N . LEU A 1 89 ? 0.671 -8.021 -17.767 1.00 95.25 89 LEU A N 1
ATOM 715 C CA . LEU A 1 89 ? 1.080 -9.321 -18.316 1.00 95.25 89 LEU A CA 1
ATOM 716 C C . LEU A 1 89 ? -0.118 -10.261 -18.507 1.00 95.25 89 LEU A C 1
ATOM 718 O O . LEU A 1 89 ? -0.236 -10.902 -19.544 1.00 95.25 89 LEU A O 1
ATOM 722 N N . VAL A 1 90 ? -1.032 -10.311 -17.534 1.00 95.56 90 VAL A N 1
ATOM 723 C CA . VAL A 1 90 ? -2.225 -11.173 -17.595 1.00 95.56 90 VAL A CA 1
ATOM 724 C C . VAL A 1 90 ? -3.219 -10.739 -18.670 1.00 95.56 90 VAL A C 1
ATOM 726 O O . VAL A 1 90 ? -3.818 -11.595 -19.320 1.00 95.56 90 VAL A O 1
ATOM 729 N N . LEU A 1 91 ? -3.438 -9.432 -18.825 1.00 95.25 91 LEU A N 1
ATOM 730 C CA . LEU A 1 91 ? -4.472 -8.888 -19.711 1.00 95.25 91 LEU A CA 1
ATOM 731 C C . LEU A 1 91 ? -3.954 -8.519 -21.107 1.00 95.25 91 LEU A C 1
ATOM 733 O O . LEU A 1 91 ? -4.764 -8.281 -21.998 1.00 95.25 91 LEU A O 1
ATOM 737 N N . GLY A 1 92 ? -2.634 -8.450 -21.303 1.00 92.19 92 GLY A N 1
ATOM 738 C CA . GLY A 1 92 ? -2.023 -8.122 -22.593 1.00 92.19 92 GLY A CA 1
ATOM 739 C C . GLY A 1 92 ? -2.270 -6.681 -23.053 1.00 92.19 92 GLY A C 1
ATOM 740 O O . GLY A 1 92 ? -2.376 -6.433 -24.251 1.00 92.19 92 GLY A O 1
ATOM 741 N N . GLY A 1 93 ? -2.398 -5.726 -22.126 1.00 90.12 93 GLY A N 1
ATOM 742 C CA . GLY A 1 93 ? -2.721 -4.337 -22.461 1.00 90.12 93 GLY A CA 1
ATOM 743 C C . GLY A 1 93 ? -2.248 -3.320 -21.429 1.00 90.12 93 GLY A C 1
ATOM 744 O O . GLY A 1 93 ? -1.889 -3.662 -20.301 1.00 90.12 93 GLY A O 1
ATOM 745 N N . GLU A 1 94 ? -2.264 -2.046 -21.822 1.00 93.44 94 GLU A N 1
ATOM 746 C CA . GLU A 1 94 ? -1.883 -0.943 -20.945 1.00 93.44 94 GLU A CA 1
ATOM 747 C C . GLU A 1 94 ? -2.883 -0.754 -19.797 1.00 93.44 94 GLU A C 1
ATOM 749 O O . GLU A 1 94 ? -4.102 -0.823 -19.958 1.00 93.44 94 GLU A O 1
ATOM 754 N N . LEU A 1 95 ? -2.335 -0.459 -18.621 1.00 97.94 95 LEU A N 1
ATOM 755 C CA . LEU A 1 95 ? -3.087 -0.117 -17.418 1.00 97.94 95 LEU A CA 1
ATOM 756 C C . LEU A 1 95 ? -2.475 1.117 -16.772 1.00 97.94 95 LEU A C 1
ATOM 758 O O . LEU A 1 95 ? -1.255 1.254 -16.727 1.00 97.94 95 LEU A O 1
ATOM 762 N N . LEU A 1 96 ? -3.299 1.992 -16.219 1.00 98.06 96 LEU A N 1
ATOM 763 C CA . LEU A 1 96 ? -2.883 3.236 -15.589 1.00 98.06 96 LEU A CA 1
ATOM 764 C C . LEU A 1 96 ? -3.319 3.247 -14.122 1.00 98.06 96 LEU A C 1
ATOM 766 O O . LEU A 1 96 ? -4.436 2.858 -13.773 1.00 98.06 96 LEU A O 1
ATOM 770 N N . VAL A 1 97 ? -2.428 3.721 -13.254 1.00 97.25 97 VAL A N 1
ATOM 771 C CA . VAL A 1 97 ? -2.684 3.839 -11.814 1.00 97.25 97 VAL A CA 1
ATOM 772 C C . VAL A 1 97 ? -3.717 4.935 -11.565 1.00 97.25 97 VAL A C 1
ATOM 774 O O . VAL A 1 97 ? -3.513 6.074 -11.982 1.00 97.25 97 VAL A O 1
ATOM 777 N N . THR A 1 98 ? -4.801 4.612 -10.857 1.00 94.75 98 THR A N 1
ATOM 778 C CA . THR A 1 98 ? -5.785 5.609 -10.398 1.00 94.75 98 THR A CA 1
ATOM 779 C C . THR A 1 98 ? -5.637 5.911 -8.908 1.00 94.75 98 THR A C 1
ATOM 781 O O . THR A 1 98 ? -5.709 7.059 -8.485 1.00 94.75 98 THR A O 1
ATOM 784 N N . GLN A 1 99 ? -5.362 4.886 -8.103 1.00 91.00 99 GLN A N 1
ATOM 785 C CA . GLN A 1 99 ? -5.098 5.002 -6.673 1.00 91.00 99 GLN A CA 1
ATOM 786 C C . GLN A 1 99 ? -3.980 4.051 -6.253 1.00 91.00 99 GLN A C 1
ATOM 788 O O . GLN A 1 99 ? -3.527 3.215 -7.033 1.00 91.00 99 GLN A O 1
ATOM 793 N N . ARG A 1 100 ? -3.527 4.174 -5.004 1.00 91.62 100 ARG A N 1
ATOM 794 C CA . ARG A 1 100 ? -2.506 3.293 -4.436 1.00 91.62 100 ARG A CA 1
ATOM 795 C C . ARG A 1 100 ? -2.954 2.762 -3.088 1.00 91.62 100 ARG A C 1
ATOM 797 O O . ARG A 1 100 ? -3.493 3.512 -2.280 1.00 91.62 100 ARG A O 1
ATOM 804 N N . LEU A 1 101 ? -2.666 1.489 -2.856 1.00 89.25 101 LEU A N 1
ATOM 805 C CA . LEU A 1 101 ? -2.615 0.895 -1.526 1.00 89.25 101 LEU A CA 1
ATOM 806 C C . LEU A 1 101 ? -1.149 0.659 -1.161 1.00 89.25 101 LEU A C 1
ATOM 808 O O . LEU A 1 101 ? -0.342 0.298 -2.031 1.00 89.25 101 LEU A O 1
ATOM 812 N N . ASP A 1 102 ? -0.815 0.869 0.112 1.00 88.31 102 ASP A N 1
ATOM 813 C CA . ASP A 1 102 ? 0.518 0.580 0.637 1.00 88.31 102 ASP A CA 1
ATOM 814 C C . ASP A 1 102 ? 0.857 -0.902 0.413 1.00 88.31 102 ASP A C 1
ATOM 816 O O . ASP A 1 102 ? -0.024 -1.762 0.419 1.00 88.31 102 ASP A O 1
ATOM 820 N N . THR A 1 103 ? 2.141 -1.222 0.244 1.00 89.31 103 THR A N 1
ATOM 821 C CA . THR A 1 103 ? 2.608 -2.598 0.010 1.00 89.31 103 THR A CA 1
ATOM 822 C C . THR A 1 103 ? 1.998 -3.640 0.963 1.00 89.31 103 THR A C 1
ATOM 824 O O . THR A 1 103 ? 1.467 -4.627 0.454 1.00 89.31 103 THR A O 1
ATOM 827 N N . PRO A 1 104 ? 1.994 -3.461 2.304 1.00 84.88 104 PRO A N 1
ATOM 828 C CA . PRO A 1 104 ? 1.425 -4.462 3.212 1.00 84.88 104 PRO A CA 1
ATOM 829 C C . PRO A 1 104 ? -0.109 -4.548 3.171 1.00 84.88 104 PRO A C 1
ATOM 831 O O . PRO A 1 104 ? -0.670 -5.492 3.712 1.00 84.88 104 PRO A O 1
ATOM 834 N N . VAL A 1 105 ? -0.802 -3.595 2.543 1.00 84.44 105 VAL A N 1
ATOM 835 C CA . VAL A 1 105 ? -2.268 -3.520 2.548 1.00 84.44 105 VAL A CA 1
ATOM 836 C C . VAL A 1 105 ? -2.836 -4.324 1.380 1.00 84.44 105 VAL A C 1
ATOM 838 O O . VAL A 1 105 ? -2.469 -4.086 0.228 1.00 84.44 105 VAL A O 1
ATOM 841 N N . GLY A 1 106 ? -3.730 -5.270 1.663 1.00 86.81 106 GLY A N 1
ATOM 842 C CA . GLY A 1 106 ? -4.534 -5.957 0.648 1.00 86.81 106 GLY A CA 1
ATOM 843 C C . GLY A 1 106 ? -5.882 -5.271 0.401 1.00 86.81 106 GLY A C 1
ATOM 844 O O . GLY A 1 106 ? -6.268 -4.373 1.149 1.00 86.81 106 GLY A O 1
ATOM 845 N N . GLY A 1 107 ? -6.607 -5.701 -0.632 1.00 85.25 107 GLY A N 1
ATOM 846 C CA . GLY A 1 107 ? -7.992 -5.285 -0.878 1.00 85.25 107 GLY A CA 1
ATOM 847 C C . GLY A 1 107 ? -8.229 -4.621 -2.233 1.00 85.25 107 GLY A C 1
ATOM 848 O O . GLY A 1 107 ? -7.476 -4.805 -3.185 1.00 85.25 107 GLY A O 1
ATOM 849 N N . VAL A 1 108 ? -9.320 -3.864 -2.340 1.00 90.00 108 VAL A N 1
ATOM 850 C CA . VAL A 1 108 ? -9.839 -3.386 -3.629 1.00 90.00 108 VAL A CA 1
ATOM 851 C C . VAL A 1 108 ? -8.945 -2.306 -4.243 1.00 90.00 108 VAL A C 1
ATOM 853 O O . VAL A 1 108 ? -8.715 -1.244 -3.659 1.00 90.00 108 VAL A O 1
ATOM 856 N N . LEU A 1 109 ? -8.487 -2.551 -5.469 1.00 93.00 109 LEU A N 1
ATOM 857 C CA . LEU A 1 109 ? -7.695 -1.612 -6.256 1.00 93.00 109 LEU A CA 1
ATOM 858 C C . LEU A 1 109 ? -8.274 -1.469 -7.664 1.00 93.00 109 LEU A C 1
ATOM 860 O O . LEU A 1 109 ? -8.643 -2.457 -8.291 1.00 93.00 109 LEU A O 1
ATOM 864 N N . VAL A 1 110 ? -8.335 -0.233 -8.160 1.00 95.50 110 VAL A N 1
ATOM 865 C CA . VAL A 1 110 ? -8.820 0.081 -9.508 1.00 95.50 110 VAL A CA 1
ATOM 866 C C . VAL A 1 110 ? -7.637 0.484 -10.383 1.00 95.50 110 VAL A C 1
ATOM 868 O O . VAL A 1 110 ? -6.786 1.266 -9.958 1.00 95.50 110 VAL A O 1
ATOM 871 N N . PHE A 1 111 ? -7.597 -0.033 -11.608 1.00 98.38 111 PHE A N 1
ATOM 872 C CA . PHE A 1 111 ? -6.697 0.443 -12.657 1.00 98.38 111 PHE A CA 1
ATOM 873 C C . PHE A 1 111 ? -7.518 0.890 -13.863 1.00 98.38 111 PHE A C 1
ATOM 875 O O . PHE A 1 111 ? -8.488 0.234 -14.239 1.00 98.38 111 PHE A O 1
ATOM 882 N N . ALA A 1 112 ? -7.135 2.005 -14.475 1.00 98.25 112 ALA A N 1
ATOM 883 C CA . ALA A 1 112 ? -7.769 2.484 -15.696 1.00 98.25 112 ALA A CA 1
ATOM 884 C C . ALA A 1 112 ? -7.135 1.806 -16.914 1.00 98.25 112 ALA A C 1
ATOM 886 O O . ALA A 1 112 ? -5.927 1.596 -16.934 1.00 98.25 112 ALA A O 1
ATOM 887 N N . LYS A 1 113 ? -7.919 1.520 -17.950 1.00 98.12 113 LYS A N 1
ATOM 888 C CA . LYS A 1 113 ? -7.407 1.061 -19.253 1.00 98.12 113 LYS A CA 1
ATOM 889 C C . LYS A 1 113 ? -7.082 2.220 -20.198 1.00 98.12 113 LYS A C 1
ATOM 891 O O . LYS A 1 113 ? -6.384 2.041 -21.186 1.00 98.12 113 LYS A O 1
ATOM 896 N N . ASN A 1 114 ? -7.590 3.419 -19.907 1.00 97.62 114 ASN A N 1
ATOM 897 C CA . ASN A 1 114 ? -7.370 4.618 -20.712 1.00 97.62 114 ASN A CA 1
ATOM 898 C C . ASN A 1 114 ? -7.255 5.886 -19.849 1.00 97.62 114 ASN A C 1
ATOM 900 O O . ASN A 1 114 ? -7.640 5.913 -18.674 1.00 97.62 114 ASN A O 1
ATOM 904 N N . LYS A 1 115 ? -6.687 6.943 -20.443 1.00 97.94 115 LYS A N 1
ATOM 905 C CA . LYS A 1 115 ? -6.432 8.225 -19.767 1.00 97.94 115 LYS A CA 1
ATOM 906 C C . LYS A 1 115 ? -7.723 8.944 -19.367 1.00 97.94 115 LYS A C 1
ATOM 908 O O . LYS A 1 115 ? -7.742 9.593 -18.325 1.00 97.94 115 LYS A O 1
ATOM 913 N N . ASP A 1 116 ? -8.800 8.778 -20.133 1.00 98.00 116 ASP A N 1
ATOM 914 C CA . ASP A 1 116 ? -10.085 9.428 -19.858 1.00 98.00 116 ASP A CA 1
ATOM 915 C C . ASP A 1 116 ? -10.700 8.912 -18.554 1.00 98.00 116 ASP A C 1
ATOM 917 O O . ASP A 1 116 ? -11.085 9.698 -17.682 1.00 98.00 116 ASP A O 1
ATOM 921 N N . TYR A 1 117 ? -10.724 7.589 -18.362 1.00 96.50 117 TYR A N 1
ATOM 922 C CA . TYR A 1 117 ? -11.175 6.997 -17.106 1.00 96.50 117 TYR A CA 1
ATOM 923 C C . TYR A 1 117 ? -10.230 7.334 -15.955 1.00 96.50 117 TYR A C 1
ATOM 925 O O . TYR A 1 117 ? -10.703 7.652 -14.864 1.00 96.50 117 TYR A O 1
ATOM 933 N N . GLN A 1 118 ? -8.910 7.328 -16.180 1.00 98.00 118 GLN A N 1
ATOM 934 C CA . GLN A 1 118 ? -7.945 7.733 -15.155 1.00 98.00 118 GLN A CA 1
ATOM 935 C C . GLN A 1 118 ? -8.224 9.163 -14.664 1.00 98.00 118 GLN A C 1
ATOM 937 O O . GLN A 1 118 ? -8.335 9.392 -13.459 1.00 98.00 118 GLN A O 1
ATOM 942 N N . ALA A 1 119 ? -8.402 10.116 -15.583 1.00 97.25 119 ALA A N 1
ATOM 943 C CA . ALA A 1 119 ? -8.722 11.502 -15.257 1.00 97.25 119 ALA A CA 1
ATOM 944 C C . ALA A 1 119 ? -10.074 11.620 -14.533 1.00 97.25 119 ALA A C 1
ATOM 946 O O . ALA A 1 119 ? -10.186 12.322 -13.524 1.00 97.25 119 ALA A O 1
ATOM 947 N N . LYS A 1 120 ? -11.094 10.883 -14.993 1.00 95.69 120 LYS A N 1
ATOM 948 C CA . LYS A 1 120 ? -12.418 10.835 -14.356 1.00 95.69 120 LYS A CA 1
ATOM 949 C C . LYS A 1 120 ? -12.347 10.302 -12.923 1.00 95.69 120 LYS A C 1
ATOM 951 O O . LYS A 1 120 ? -12.934 10.913 -12.032 1.00 95.69 120 LYS A O 1
ATOM 956 N N . PHE A 1 121 ? -11.615 9.213 -12.699 1.00 93.81 121 PHE A N 1
ATOM 957 C CA . PHE A 1 121 ? -11.430 8.616 -11.378 1.00 93.81 121 PHE A CA 1
ATOM 958 C C . PHE A 1 121 ? -10.655 9.546 -10.441 1.00 93.81 121 PHE A C 1
ATOM 960 O O . PHE A 1 121 ? -11.060 9.749 -9.297 1.00 93.81 121 PHE A O 1
ATOM 967 N N . ASN A 1 122 ? -9.585 10.176 -10.932 1.00 91.38 122 ASN A N 1
ATOM 968 C CA . ASN A 1 122 ? -8.797 11.136 -10.157 1.00 91.38 122 ASN A CA 1
ATOM 969 C C . ASN A 1 122 ? -9.635 12.345 -9.724 1.00 91.38 122 ASN A C 1
ATOM 971 O O . ASN A 1 122 ? -9.514 12.799 -8.587 1.00 91.38 122 ASN A O 1
ATOM 975 N N . ARG A 1 123 ? -10.537 12.821 -10.591 1.00 93.88 123 ARG A N 1
ATOM 976 C CA . ARG A 1 123 ? -11.510 13.860 -10.236 1.00 93.88 123 ARG A CA 1
ATOM 977 C C . ARG A 1 123 ? -12.466 13.395 -9.134 1.00 93.88 123 ARG A C 1
ATOM 979 O O . ARG A 1 123 ? -12.713 14.140 -8.193 1.00 93.88 123 ARG A O 1
ATOM 986 N N . TRP A 1 124 ? -12.971 12.161 -9.191 1.00 91.25 124 TRP A N 1
ATOM 987 C CA . TRP A 1 124 ? -13.800 11.620 -8.106 1.00 91.25 124 TRP A CA 1
ATOM 988 C C . TRP A 1 124 ? -13.044 11.500 -6.779 1.00 91.25 124 TRP A C 1
ATOM 990 O O . TRP A 1 124 ? -13.623 11.778 -5.730 1.00 91.25 124 TRP A O 1
ATOM 1000 N N . LEU A 1 125 ? -11.756 11.142 -6.813 1.00 85.44 125 LEU A N 1
ATOM 1001 C CA . LEU A 1 125 ? -10.890 11.161 -5.631 1.00 85.44 125 LEU A CA 1
ATOM 1002 C C . LEU A 1 125 ? -10.744 12.578 -5.057 1.00 85.44 125 LEU A C 1
ATOM 1004 O O . LEU A 1 125 ? -10.901 12.754 -3.849 1.00 85.44 125 LEU A O 1
ATOM 1008 N N . SER A 1 126 ? -10.455 13.580 -5.897 1.00 87.50 126 SER A N 1
ATOM 1009 C CA . SER A 1 126 ? -10.267 14.966 -5.441 1.00 87.50 126 SER A CA 1
ATOM 1010 C C . SER A 1 126 ? -11.559 15.594 -4.922 1.00 87.50 126 SER A C 1
ATOM 1012 O O . SER A 1 126 ? -11.534 16.322 -3.935 1.00 87.50 126 SER A O 1
ATOM 1014 N N . GLU A 1 127 ? -12.691 15.271 -5.550 1.00 91.06 127 GLU A N 1
ATOM 1015 C CA . GLU A 1 127 ? -14.030 15.721 -5.151 1.00 91.06 127 GLU A CA 1
ATOM 1016 C C . GLU A 1 127 ? -14.617 14.900 -3.986 1.00 91.06 127 GLU A C 1
ATOM 1018 O O . GLU A 1 127 ? -15.761 15.128 -3.603 1.00 91.06 127 GLU A O 1
ATOM 1023 N N . ARG A 1 128 ? -13.864 13.938 -3.425 1.00 85.31 128 ARG A N 1
ATOM 1024 C CA . ARG A 1 128 ? -14.300 13.033 -2.341 1.00 85.31 128 ARG A CA 1
ATOM 1025 C C . ARG A 1 128 ? -15.610 12.283 -2.649 1.00 85.31 128 ARG A C 1
ATOM 1027 O O . ARG A 1 128 ? -16.384 11.978 -1.751 1.00 85.31 128 ARG A O 1
ATOM 1034 N N . LYS A 1 129 ? -15.844 11.943 -3.920 1.00 84.88 129 LYS A N 1
ATOM 1035 C CA . LYS A 1 129 ? -17.029 11.195 -4.389 1.00 84.88 129 LYS A CA 1
ATOM 1036 C C . LYS A 1 129 ? -16.898 9.676 -4.252 1.00 84.88 129 LYS A C 1
ATOM 1038 O O . LYS A 1 129 ? -17.810 8.947 -4.627 1.00 84.88 129 LYS A O 1
ATOM 1043 N N . LEU A 1 130 ? -15.756 9.195 -3.762 1.00 84.75 130 LEU A N 1
ATOM 1044 C CA . LEU A 1 130 ? -15.493 7.776 -3.541 1.00 84.75 130 LEU A CA 1
ATOM 1045 C C . LEU A 1 130 ? -15.534 7.465 -2.047 1.00 84.75 130 LEU A C 1
ATOM 1047 O O . LEU A 1 130 ? -14.750 8.027 -1.280 1.00 84.75 130 LEU A O 1
ATOM 1051 N N . GLN A 1 131 ? -16.390 6.522 -1.663 1.00 85.38 131 GLN A N 1
ATOM 1052 C CA . GLN A 1 131 ? -16.361 5.918 -0.336 1.00 85.38 131 GLN A CA 1
ATOM 1053 C C . GLN A 1 131 ? -15.303 4.813 -0.308 1.00 85.38 131 GLN A C 1
ATOM 1055 O O . GLN A 1 131 ? -15.240 3.975 -1.210 1.00 85.38 131 GLN A O 1
ATOM 1060 N N . LYS A 1 132 ? -14.444 4.833 0.712 1.00 86.19 132 LYS A N 1
ATOM 1061 C CA . LYS A 1 132 ? -13.400 3.825 0.917 1.00 86.19 132 LYS A CA 1
ATOM 1062 C C . LYS A 1 132 ? -13.521 3.297 2.334 1.00 86.19 132 LYS A C 1
ATOM 1064 O O . LYS A 1 132 ? -13.229 4.034 3.274 1.00 86.19 132 LYS A O 1
ATOM 1069 N N . THR A 1 133 ? -13.888 2.032 2.455 1.00 86.56 133 THR A N 1
ATOM 1070 C CA . THR A 1 133 ? -14.018 1.351 3.740 1.00 86.56 133 THR A CA 1
ATOM 1071 C C . THR A 1 133 ? -12.869 0.366 3.906 1.00 86.56 133 THR A C 1
ATOM 1073 O O . THR A 1 133 ? -12.541 -0.390 2.989 1.00 86.56 133 THR A O 1
ATOM 1076 N N . TYR A 1 134 ? -12.236 0.396 5.071 1.00 89.12 134 TYR A N 1
ATOM 1077 C CA . TYR A 1 134 ? -11.114 -0.451 5.443 1.00 89.12 134 TYR A CA 1
ATOM 1078 C C . TYR A 1 134 ? -11.489 -1.311 6.638 1.00 89.12 134 TYR A C 1
ATOM 1080 O O . TYR A 1 134 ? -12.142 -0.848 7.570 1.00 89.12 134 TYR A O 1
ATOM 1088 N N . LEU A 1 135 ? -11.001 -2.547 6.623 1.00 86.56 135 LEU A N 1
ATOM 1089 C CA . LEU A 1 135 ? -10.995 -3.414 7.790 1.00 86.56 135 LEU A CA 1
ATOM 1090 C C . LEU A 1 135 ? -9.584 -3.448 8.369 1.00 86.56 135 LEU A C 1
ATOM 1092 O O . LEU A 1 135 ? -8.609 -3.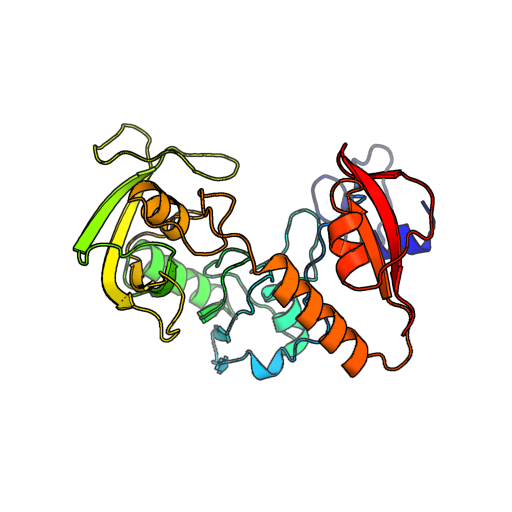575 7.623 1.00 86.56 135 LEU A O 1
ATOM 1096 N N . ALA A 1 136 ? -9.472 -3.328 9.688 1.00 87.31 136 ALA A N 1
ATOM 1097 C CA . ALA A 1 136 ? -8.192 -3.392 10.384 1.00 87.31 136 ALA A CA 1
ATOM 1098 C C . ALA A 1 136 ? -8.307 -4.234 11.655 1.00 87.31 136 ALA A C 1
ATOM 1100 O O . ALA A 1 136 ? -9.257 -4.079 12.413 1.00 87.31 136 ALA A O 1
ATOM 1101 N N . LEU A 1 137 ? -7.314 -5.087 11.909 1.00 88.44 137 LEU A N 1
ATOM 1102 C CA . LEU A 1 137 ? -7.128 -5.718 13.214 1.00 88.44 137 LEU A CA 1
ATOM 1103 C C . LEU A 1 137 ? -6.182 -4.860 14.052 1.00 88.44 137 LEU A C 1
ATOM 1105 O O . LEU A 1 137 ? -5.112 -4.481 13.574 1.00 88.44 137 LEU A O 1
ATOM 1109 N N . VAL A 1 138 ? -6.560 -4.557 15.289 1.00 89.69 138 VAL A N 1
ATOM 1110 C CA . VAL A 1 138 ? -5.810 -3.688 16.208 1.00 89.69 138 VAL A CA 1
ATOM 1111 C C . VAL A 1 138 ? -5.624 -4.346 17.575 1.00 89.69 138 VAL A C 1
ATOM 1113 O O . VAL A 1 138 ? -6.385 -5.230 17.969 1.00 89.69 138 VAL A O 1
ATOM 1116 N N . GLU A 1 139 ? -4.605 -3.906 18.312 1.00 88.00 139 GLU A N 1
ATOM 1117 C CA . GLU A 1 139 ? -4.251 -4.465 19.633 1.00 88.00 139 GLU A CA 1
ATOM 1118 C C . GLU A 1 139 ? -5.159 -3.992 20.777 1.00 88.00 139 GLU A C 1
ATOM 1120 O O . GLU A 1 139 ? -5.135 -4.553 21.871 1.00 88.00 139 GLU A O 1
ATOM 1125 N N . LYS A 1 140 ? -5.903 -2.906 20.561 1.00 89.25 140 LYS A N 1
ATOM 1126 C CA . LYS A 1 140 ? -6.757 -2.258 21.560 1.00 89.25 140 LYS A CA 1
ATOM 1127 C C . LYS A 1 140 ? -8.015 -1.722 20.886 1.00 89.25 140 LYS A C 1
ATOM 1129 O O . LYS A 1 140 ? -7.920 -1.330 19.723 1.00 89.25 140 LYS A O 1
ATOM 1134 N N . PRO A 1 141 ? -9.159 -1.673 21.586 1.00 92.06 141 PRO A N 1
ATOM 1135 C CA . PRO A 1 141 ? -10.376 -1.141 20.994 1.00 92.06 141 PRO A CA 1
ATOM 1136 C C . PRO A 1 141 ? -10.180 0.338 20.672 1.00 92.06 141 PRO A C 1
ATOM 1138 O O . PRO A 1 141 ? -9.609 1.075 21.475 1.00 92.06 141 PRO A O 1
ATOM 1141 N N . CYS A 1 142 ? -10.687 0.768 19.522 1.00 94.06 142 CYS A N 1
ATOM 1142 C CA . CYS A 1 142 ? -10.722 2.175 19.147 1.00 94.06 142 CYS A CA 1
ATOM 1143 C C . CYS A 1 142 ? -12.158 2.679 19.317 1.00 94.06 142 CYS A C 1
ATOM 1145 O O . CYS A 1 142 ? -13.068 2.026 18.805 1.00 94.06 142 CYS A O 1
ATOM 1147 N N . PRO A 1 143 ? -12.411 3.812 19.995 1.00 96.38 143 PRO A N 1
ATOM 1148 C CA . PRO A 1 143 ? -13.773 4.315 20.092 1.00 96.38 143 PRO A CA 1
ATOM 1149 C C . PRO A 1 143 ? -14.368 4.577 18.697 1.00 96.38 143 PRO A C 1
ATOM 1151 O O . PRO A 1 143 ? -13.669 4.959 17.756 1.00 96.38 143 PRO A O 1
ATOM 1154 N N . VAL A 1 144 ? -15.667 4.315 18.557 1.00 97.94 144 VAL A N 1
ATOM 1155 C CA . VAL A 1 144 ? -16.423 4.607 17.333 1.00 97.94 144 VAL A CA 1
ATOM 1156 C C . VAL A 1 144 ? -16.615 6.117 17.244 1.00 97.94 144 VAL A C 1
ATOM 1158 O O . VAL A 1 144 ? -16.973 6.763 18.229 1.00 97.94 144 VAL A O 1
ATOM 1161 N N . GLY A 1 145 ? -16.378 6.691 16.068 1.00 97.88 145 GLY A N 1
ATOM 1162 C CA . GLY A 1 145 ? -16.474 8.134 15.888 1.00 97.88 145 GLY A CA 1
ATOM 1163 C C . GLY A 1 145 ? -15.696 8.663 14.695 1.00 97.88 145 GLY A C 1
ATOM 1164 O O . GLY A 1 145 ? -14.943 7.948 14.031 1.00 97.88 145 GLY A O 1
ATOM 1165 N N . ARG A 1 146 ? -15.899 9.952 14.413 1.00 98.12 146 ARG A N 1
ATOM 1166 C CA . ARG A 1 146 ? -15.157 10.685 13.387 1.00 98.12 146 ARG A CA 1
ATOM 1167 C C . ARG A 1 146 ? -13.921 11.323 14.005 1.00 98.12 146 ARG A C 1
ATOM 1169 O O . ARG A 1 146 ? -14.018 12.021 15.008 1.00 98.12 146 ARG A O 1
ATOM 1176 N N . TYR A 1 147 ? -12.783 11.129 13.352 1.00 98.12 147 TYR A N 1
ATOM 1177 C CA . TYR A 1 147 ? -11.490 11.620 13.801 1.00 98.12 147 TYR A CA 1
ATOM 1178 C C . TYR A 1 147 ? -10.852 12.503 12.744 1.00 98.12 147 TYR A C 1
ATOM 1180 O O . TYR A 1 147 ? -10.725 12.116 11.578 1.00 98.12 147 TYR A O 1
ATOM 1188 N N . GLN A 1 148 ? -10.399 13.673 13.183 1.00 98.00 148 GLN A N 1
ATOM 1189 C CA . GLN A 1 148 ? -9.591 14.579 12.389 1.00 98.00 148 GLN A CA 1
ATOM 1190 C C 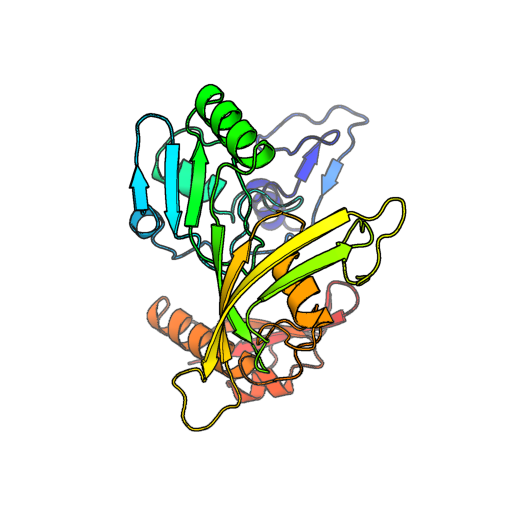. GLN A 1 148 ? -8.272 14.825 13.110 1.00 98.00 148 GLN A C 1
ATOM 1192 O O . GLN A 1 148 ? -8.249 15.221 14.270 1.00 98.00 148 GLN A O 1
ATOM 1197 N N . HIS A 1 149 ? -7.173 14.582 12.405 1.00 98.00 149 HIS A N 1
ATOM 1198 C CA . HIS A 1 149 ? -5.828 14.861 12.889 1.00 98.00 149 HIS A CA 1
ATOM 1199 C C . HIS A 1 149 ? -5.056 15.638 11.822 1.00 98.00 149 HIS A C 1
ATOM 1201 O O . HIS A 1 149 ? -5.324 15.520 10.623 1.00 98.00 149 HIS A O 1
ATOM 1207 N N . TRP A 1 150 ? -4.050 16.391 12.246 1.00 97.75 150 TRP A N 1
ATOM 1208 C CA . TRP A 1 150 ? -3.106 17.061 11.361 1.00 97.75 150 TRP A CA 1
ATOM 1209 C C . TRP A 1 150 ? -1.808 16.277 11.366 1.00 97.75 150 TRP A C 1
ATOM 1211 O O . TRP A 1 150 ? -1.272 15.958 12.424 1.00 97.75 150 TRP A O 1
ATOM 1221 N N . MET A 1 151 ? -1.305 15.950 10.181 1.00 96.38 151 MET A N 1
ATOM 1222 C CA . MET A 1 151 ? -0.122 15.123 9.978 1.00 96.38 151 MET A CA 1
ATOM 1223 C C . MET A 1 151 ? 1.030 15.967 9.442 1.00 96.38 151 MET A C 1
ATOM 1225 O O . MET A 1 151 ? 0.891 16.637 8.414 1.00 96.38 151 MET A O 1
ATOM 1229 N N . LYS A 1 152 ? 2.190 15.896 10.101 1.00 95.06 152 LYS A N 1
ATOM 1230 C CA . LYS A 1 152 ? 3.401 16.563 9.615 1.00 95.06 152 LYS A CA 1
ATOM 1231 C C . LYS A 1 152 ? 3.840 15.921 8.290 1.00 95.06 152 LYS A C 1
ATOM 1233 O O . LYS A 1 152 ? 4.006 14.696 8.261 1.00 95.06 152 LYS A O 1
ATOM 1238 N N . PRO A 1 153 ? 4.069 16.699 7.216 1.00 89.38 153 PRO A N 1
ATOM 1239 C CA . PRO A 1 153 ? 4.641 16.170 5.985 1.00 89.38 153 PRO A CA 1
ATOM 1240 C C . PRO A 1 153 ? 5.973 15.458 6.254 1.00 89.38 153 PRO A C 1
ATOM 1242 O O . PRO A 1 153 ? 6.767 15.884 7.094 1.00 89.38 153 PRO A O 1
ATOM 1245 N N . SER A 1 154 ? 6.216 14.357 5.550 1.00 85.38 154 SER A N 1
ATOM 1246 C CA . SER A 1 154 ? 7.449 13.579 5.660 1.00 85.38 154 SER A CA 1
ATOM 1247 C C . SER A 1 154 ? 7.817 13.011 4.298 1.00 85.38 154 SER A C 1
ATOM 1249 O O . SER A 1 154 ? 6.949 12.516 3.584 1.00 85.38 154 SER A O 1
ATOM 1251 N N . GLU A 1 155 ? 9.108 13.033 3.972 1.00 73.06 155 GLU A N 1
ATOM 1252 C CA . GLU A 1 155 ? 9.650 12.395 2.766 1.00 73.06 155 GLU A CA 1
ATOM 1253 C C . GLU A 1 155 ? 9.699 10.862 2.871 1.00 73.06 155 GLU A C 1
ATOM 1255 O O . GLU A 1 155 ? 9.841 10.172 1.865 1.00 73.06 155 GLU A O 1
ATOM 1260 N N . ARG A 1 156 ? 9.589 10.317 4.092 1.00 74.56 156 ARG A N 1
ATOM 1261 C CA . ARG A 1 156 ? 9.598 8.873 4.359 1.00 74.56 156 ARG A CA 1
ATOM 1262 C C . ARG A 1 156 ? 8.235 8.415 4.871 1.00 74.56 156 ARG A C 1
ATOM 1264 O O . ARG A 1 156 ? 7.281 8.293 4.114 1.00 74.56 156 ARG A O 1
ATOM 1271 N N . SER A 1 157 ? 8.143 8.111 6.162 1.00 78.50 157 SER A N 1
ATOM 1272 C CA . SER A 1 157 ? 6.923 7.631 6.806 1.00 78.50 157 SER A CA 1
ATOM 1273 C C . SER A 1 157 ? 6.440 8.683 7.797 1.00 78.50 157 SER A C 1
ATOM 1275 O O . SER A 1 157 ? 7.159 8.961 8.761 1.00 78.50 157 SER A O 1
ATOM 1277 N N . PRO A 1 158 ? 5.252 9.276 7.597 1.00 81.06 158 PRO A N 1
ATOM 1278 C CA . PRO A 1 158 ? 4.737 10.276 8.517 1.00 81.06 158 PRO A CA 1
ATOM 1279 C C . PRO A 1 158 ? 4.349 9.601 9.831 1.00 81.06 158 PRO A C 1
ATOM 1281 O O . PRO A 1 158 ? 3.564 8.657 9.824 1.00 81.06 158 PRO A O 1
ATOM 1284 N N . LYS A 1 159 ? 4.916 10.060 10.950 1.00 84.44 159 LYS A N 1
ATOM 1285 C CA . LYS A 1 159 ? 4.683 9.492 12.295 1.00 84.44 159 LYS A CA 1
ATOM 1286 C C . LYS A 1 159 ? 4.151 10.498 13.311 1.00 84.44 159 LYS A C 1
ATOM 1288 O O . LYS A 1 159 ? 3.740 10.104 14.393 1.00 84.44 159 LYS A O 1
ATOM 1293 N N . VAL A 1 160 ? 4.189 11.788 12.981 1.00 90.31 160 VAL A N 1
ATOM 1294 C CA . VAL A 1 160 ? 3.842 12.861 13.914 1.00 90.31 160 VAL A CA 1
ATOM 1295 C C . VAL A 1 160 ? 2.479 13.420 13.540 1.00 90.31 160 VAL A C 1
ATOM 1297 O O . VAL A 1 160 ? 2.294 13.909 12.421 1.00 90.31 160 VAL A O 1
ATOM 1300 N N . LEU A 1 161 ? 1.548 13.341 14.490 1.00 95.06 161 LEU A N 1
ATOM 1301 C CA . LEU A 1 161 ? 0.198 13.876 14.376 1.00 95.06 161 LEU A CA 1
ATOM 1302 C C . LEU A 1 161 ? -0.105 14.861 15.506 1.00 95.06 161 LEU A C 1
ATOM 1304 O O . LEU A 1 161 ? 0.612 14.935 16.503 1.00 95.06 161 LEU A O 1
ATOM 1308 N N . SER A 1 162 ? -1.153 15.647 15.293 1.00 96.12 162 SER A N 1
ATOM 1309 C CA . SER A 1 162 ? -1.699 16.632 16.218 1.00 96.12 162 SER A CA 1
ATOM 1310 C C . SER A 1 162 ? -3.221 16.560 16.177 1.00 96.12 162 SER A C 1
ATOM 1312 O O . SER A 1 162 ? -3.789 16.408 15.092 1.00 96.12 162 SER A O 1
ATOM 1314 N N . SER A 1 163 ? -3.865 16.688 17.337 1.00 96.44 163 SER A N 1
ATOM 1315 C CA . SER A 1 163 ? -5.319 16.877 17.432 1.00 96.44 163 SER A CA 1
ATOM 1316 C C . SER A 1 163 ? -5.737 18.303 17.079 1.00 96.44 163 SER A C 1
ATOM 1318 O O . SER A 1 163 ? -6.869 18.509 16.670 1.00 96.44 163 SER A O 1
ATOM 1320 N N . ASP A 1 164 ? -4.817 19.265 17.183 1.00 96.25 164 ASP A N 1
ATOM 1321 C CA . ASP A 1 164 ? -5.058 20.658 16.811 1.00 96.25 164 ASP A CA 1
ATOM 1322 C C . ASP A 1 164 ? -4.506 20.975 15.414 1.00 96.25 164 ASP A C 1
ATOM 1324 O O . ASP A 1 164 ? -3.463 20.413 15.029 1.00 96.25 164 ASP A O 1
ATOM 1328 N N . PRO A 1 165 ? -5.142 21.906 14.674 1.00 96.25 165 PRO A N 1
ATOM 1329 C CA . PRO A 1 165 ? -4.616 22.435 13.425 1.00 96.25 165 PRO A CA 1
ATOM 1330 C C . PRO A 1 165 ? -3.195 22.974 13.562 1.00 96.25 165 PRO A C 1
ATOM 1332 O O . PRO A 1 165 ? -2.877 23.724 14.481 1.00 96.25 165 PRO A O 1
ATOM 1335 N N . LYS A 1 166 ? -2.339 22.618 12.599 1.00 95.38 166 LYS A N 1
ATOM 1336 C CA . LYS A 1 166 ? -0.975 23.144 12.484 1.00 95.38 166 LYS A CA 1
ATOM 1337 C C . LYS A 1 166 ? -0.721 23.649 11.075 1.00 95.38 166 LYS A C 1
ATOM 1339 O O . LYS A 1 166 ? -1.045 22.971 10.098 1.00 95.38 166 LYS A O 1
ATOM 1344 N N . GLU A 1 167 ? -0.133 24.834 10.978 1.00 95.12 167 GLU A N 1
ATOM 1345 C CA . GLU A 1 167 ? 0.215 25.445 9.699 1.00 95.12 167 GLU A CA 1
ATOM 1346 C C . GLU A 1 167 ? 1.169 24.540 8.904 1.00 95.12 167 GLU A C 1
ATOM 1348 O O . GLU A 1 167 ? 2.113 23.966 9.450 1.00 95.12 167 GLU A O 1
ATOM 1353 N N . GLY A 1 168 ? 0.879 24.351 7.614 1.00 93.81 168 GLY A N 1
ATOM 1354 C CA . GLY A 1 168 ? 1.644 23.472 6.724 1.00 93.81 168 GLY A CA 1
ATOM 1355 C C . GLY A 1 168 ? 1.428 21.965 6.936 1.00 93.81 168 GLY A C 1
ATOM 1356 O O . GLY A 1 168 ? 2.041 21.163 6.230 1.00 93.81 168 GLY A O 1
ATOM 1357 N N . TRP A 1 169 ? 0.575 21.545 7.879 1.00 96.69 169 TRP A N 1
ATOM 1358 C CA . TRP A 1 169 ? 0.297 20.127 8.126 1.00 96.69 169 TRP A CA 1
ATOM 1359 C C . TRP A 1 169 ? -0.899 19.628 7.314 1.00 96.69 169 TRP A C 1
ATOM 1361 O O . TRP A 1 169 ? -1.852 20.351 7.025 1.00 96.69 169 TRP A O 1
ATOM 1371 N N . LEU A 1 170 ? -0.856 18.350 6.943 1.00 94.88 170 LEU A N 1
ATOM 1372 C CA . LEU A 1 170 ? -1.879 17.716 6.120 1.00 94.88 170 LEU A CA 1
ATOM 1373 C C . LEU A 1 170 ? -3.061 17.284 6.988 1.00 94.88 170 LEU A C 1
ATOM 1375 O O . LEU A 1 170 ? -2.896 16.468 7.894 1.00 94.88 170 LEU A O 1
ATOM 1379 N N . SER A 1 171 ? -4.265 17.762 6.671 1.00 96.06 171 SER A N 1
ATOM 1380 C CA . SER A 1 171 ? -5.477 17.257 7.322 1.00 96.06 171 SER A CA 1
ATOM 1381 C C . SER A 1 171 ? -5.746 15.800 6.923 1.00 96.06 171 SER A C 1
ATOM 1383 O O . SER A 1 171 ? -5.663 15.441 5.737 1.00 96.06 171 SER A O 1
ATOM 1385 N N . CYS A 1 172 ? -6.031 14.983 7.935 1.00 96.69 172 CYS A N 1
ATOM 1386 C CA . CYS A 1 172 ? -6.329 13.561 7.856 1.00 96.69 172 CYS A CA 1
ATOM 1387 C C . CYS A 1 172 ? -7.663 13.283 8.553 1.00 96.69 172 CYS A C 1
ATOM 1389 O O . CYS A 1 172 ? -7.778 13.472 9.762 1.00 96.69 172 CYS A O 1
ATOM 1391 N N . GLU A 1 173 ? -8.653 12.808 7.807 1.00 97.50 173 GLU A N 1
ATOM 1392 C CA . GLU A 1 173 ? -9.991 12.499 8.307 1.00 97.50 173 GLU A CA 1
ATOM 1393 C C . GLU A 1 173 ? -10.348 11.028 8.044 1.00 97.50 173 GLU A C 1
ATOM 1395 O O . GLU A 1 173 ? -10.171 10.527 6.925 1.00 97.50 173 GLU A O 1
ATOM 1400 N N . LEU A 1 174 ? -10.879 10.358 9.068 1.00 97.69 174 LEU A N 1
ATOM 1401 C CA . LEU A 1 174 ? -11.495 9.029 8.989 1.00 97.69 174 LEU A CA 1
ATOM 1402 C C . LEU A 1 174 ? -12.669 8.916 9.974 1.00 97.69 174 LEU A C 1
ATOM 1404 O O . LEU A 1 174 ? -12.776 9.716 10.903 1.00 97.69 174 LEU A O 1
ATOM 1408 N N . THR A 1 175 ? -13.531 7.922 9.790 1.00 98.19 175 THR A N 1
ATOM 1409 C CA . THR A 1 175 ? -14.560 7.525 10.758 1.00 98.19 175 THR A CA 1
ATOM 1410 C C . THR A 1 175 ? -14.374 6.057 11.104 1.00 98.19 175 THR A C 1
ATOM 1412 O O . THR A 1 175 ? -14.379 5.218 10.211 1.00 98.19 175 THR A O 1
ATOM 1415 N N . VAL A 1 176 ? -14.242 5.735 12.387 1.00 98.06 176 VAL A N 1
ATOM 1416 C CA . VAL A 1 176 ? -14.363 4.357 12.876 1.00 98.06 176 VAL A CA 1
ATOM 1417 C C . VAL A 1 176 ? -15.853 4.068 13.014 1.00 98.06 176 VAL A C 1
ATOM 1419 O O . VAL A 1 176 ? -16.518 4.710 13.822 1.00 98.06 176 VAL A O 1
ATOM 1422 N N . LEU A 1 177 ? -16.374 3.161 12.191 1.00 91.38 177 LEU A N 1
ATOM 1423 C CA . LEU A 1 177 ? -17.781 2.755 12.156 1.00 91.38 177 LEU A CA 1
ATOM 1424 C C . LEU A 1 177 ? -18.084 1.675 13.197 1.00 91.38 177 LEU A C 1
ATOM 1426 O O . LEU A 1 177 ? -19.145 1.696 13.816 1.00 91.38 177 LEU A O 1
ATOM 1430 N N . LYS A 1 178 ? -17.149 0.740 13.389 1.00 90.50 178 LYS A N 1
ATOM 1431 C CA . LYS A 1 178 ? -17.258 -0.371 14.344 1.00 90.50 178 LYS A CA 1
ATOM 1432 C C . LYS A 1 178 ? -15.914 -0.654 14.999 1.00 90.50 178 LYS A C 1
ATOM 1434 O O . LYS A 1 178 ? -14.873 -0.454 14.373 1.00 90.50 178 LYS A O 1
ATOM 1439 N N . SER A 1 179 ? -15.960 -1.142 16.236 1.00 94.50 179 SER A N 1
ATOM 1440 C CA . SER A 1 179 ? -14.810 -1.653 16.983 1.00 94.50 179 SER A CA 1
ATOM 1441 C C . SER A 1 179 ? -15.262 -2.800 17.876 1.00 94.50 179 SER A C 1
ATOM 1443 O O . SER A 1 179 ? -15.777 -2.573 18.970 1.00 94.50 179 SER A O 1
ATOM 1445 N N . GLU A 1 180 ? -15.061 -4.027 17.415 1.00 88.25 180 GLU A N 1
ATOM 1446 C CA . GLU A 1 180 ? -15.579 -5.237 18.060 1.00 88.25 180 GLU A CA 1
ATOM 1447 C C . GLU A 1 180 ? -14.433 -6.199 18.391 1.00 88.25 180 GLU A C 1
ATOM 1449 O O . GLU A 1 180 ? -13.424 -6.199 17.681 1.00 88.25 180 GLU A O 1
ATOM 1454 N N . PRO A 1 181 ? -14.537 -7.018 19.452 1.00 86.25 181 PRO A N 1
ATOM 1455 C CA . PRO A 1 181 ? -13.573 -8.086 19.697 1.00 86.25 181 PRO A CA 1
ATOM 1456 C C . PRO A 1 181 ? -13.454 -9.008 18.477 1.00 86.25 181 PRO A C 1
ATOM 1458 O O . PRO A 1 181 ? -14.459 -9.423 17.900 1.00 86.25 181 PRO A O 1
ATOM 1461 N N . ALA A 1 182 ? -12.227 -9.334 18.073 1.00 77.69 182 ALA A N 1
ATOM 1462 C CA . ALA A 1 182 ? -12.002 -10.314 17.017 1.00 77.69 182 ALA A CA 1
ATOM 1463 C C . ALA A 1 182 ? -12.376 -11.719 17.521 1.00 77.69 182 ALA A C 1
ATOM 1465 O O . ALA A 1 182 ? -12.213 -12.022 18.702 1.00 77.69 182 ALA A O 1
ATOM 1466 N N . VAL A 1 183 ? -12.853 -12.592 16.627 1.00 62.56 183 VAL A N 1
ATOM 1467 C CA . VAL A 1 183 ? -13.238 -13.977 16.954 1.00 62.56 183 VAL A CA 1
ATOM 1468 C C . VAL A 1 183 ? -11.981 -14.818 17.228 1.00 62.56 183 VAL A C 1
ATOM 1470 O O . VAL A 1 183 ? -11.525 -15.584 16.387 1.00 62.56 183 VAL A O 1
ATOM 1473 N N . SER A 1 184 ? -11.369 -14.630 18.396 1.00 56.72 184 SER A N 1
ATOM 1474 C CA . SER A 1 184 ? -10.320 -15.485 18.954 1.00 56.72 184 SER A CA 1
ATOM 1475 C C . SER A 1 184 ? -10.425 -15.437 20.484 1.00 56.72 184 SER A C 1
ATOM 1477 O O . SER A 1 184 ? -10.241 -14.366 21.061 1.00 56.72 184 SER A O 1
ATOM 1479 N N . PRO A 1 185 ? -10.727 -16.559 21.164 1.00 45.78 185 PRO A N 1
ATOM 1480 C CA . PRO A 1 185 ? -11.023 -16.576 22.601 1.00 45.78 185 PRO A CA 1
ATOM 1481 C C . PRO A 1 185 ? -9.890 -16.100 23.525 1.00 45.78 185 PRO A C 1
ATOM 1483 O O . PRO A 1 185 ? -10.150 -15.811 24.687 1.00 45.78 185 PRO A O 1
ATOM 1486 N N . ASN A 1 186 ? -8.646 -16.024 23.036 1.00 49.53 186 ASN A N 1
ATOM 1487 C CA . ASN A 1 186 ? -7.457 -15.918 23.890 1.00 49.53 186 ASN A CA 1
ATOM 1488 C C . ASN A 1 186 ? -6.565 -14.699 23.609 1.00 49.53 186 ASN A C 1
ATOM 1490 O O . ASN A 1 186 ? -5.449 -14.632 24.125 1.00 49.53 186 ASN A O 1
ATOM 1494 N N . GLU A 1 187 ? -7.011 -13.727 22.809 1.00 64.56 187 GLU A N 1
ATOM 1495 C CA . GLU A 1 187 ? -6.176 -12.577 22.456 1.00 64.56 187 GLU A CA 1
ATOM 1496 C C . GLU A 1 187 ? -6.968 -11.265 22.479 1.00 64.56 187 GLU A C 1
ATOM 1498 O O . GLU A 1 187 ? -8.000 -11.137 21.828 1.00 64.56 187 GLU A O 1
ATOM 1503 N N . ASN A 1 188 ? -6.447 -10.258 23.192 1.00 71.88 188 ASN A N 1
ATOM 1504 C CA . ASN A 1 188 ? -6.956 -8.882 23.167 1.00 71.88 188 ASN A CA 1
ATOM 1505 C C . ASN A 1 188 ? -6.732 -8.270 21.773 1.00 71.88 188 ASN A C 1
ATOM 1507 O O . ASN A 1 188 ? -5.743 -7.571 21.541 1.00 71.88 188 ASN A O 1
ATOM 1511 N N . LYS A 1 189 ? -7.623 -8.583 20.833 1.00 83.62 189 LYS A N 1
ATOM 1512 C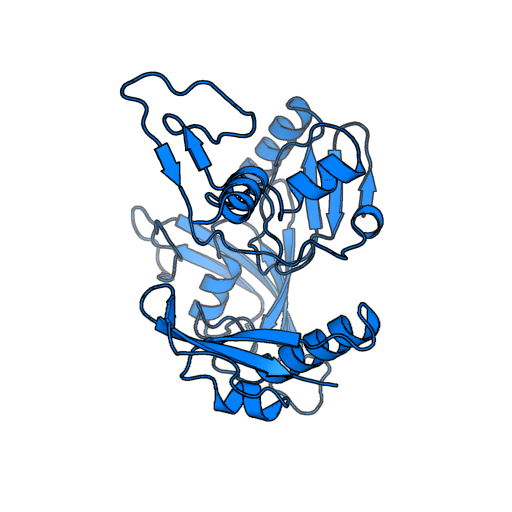 CA . LYS A 1 189 ? -7.605 -8.126 19.442 1.00 83.62 189 LYS A CA 1
ATOM 1513 C C . LYS A 1 189 ? -8.986 -7.605 19.077 1.00 83.62 189 LYS A C 1
ATOM 1515 O O . LYS A 1 189 ? -9.996 -8.176 19.483 1.00 83.62 189 LYS A O 1
ATOM 1520 N N . TYR A 1 190 ? -9.020 -6.539 18.290 1.00 88.75 190 TYR A N 1
ATOM 1521 C CA . TYR A 1 190 ? -10.265 -5.910 17.862 1.00 88.75 190 TYR A CA 1
ATOM 1522 C C . TYR A 1 190 ? -10.271 -5.728 16.356 1.00 88.75 190 TYR A C 1
ATOM 1524 O O . TYR A 1 190 ? -9.244 -5.397 15.761 1.00 88.75 190 TYR A O 1
ATOM 1532 N N . GLN A 1 191 ? -11.429 -5.938 15.748 1.00 88.00 191 GLN A N 1
ATOM 1533 C CA . GLN A 1 191 ? -11.683 -5.639 14.353 1.00 88.00 191 GLN A CA 1
ATOM 1534 C C . GLN A 1 191 ? -12.356 -4.273 14.250 1.00 88.00 191 GLN A C 1
ATOM 1536 O O . GLN A 1 191 ? -13.381 -4.015 14.882 1.00 88.00 191 GLN A O 1
ATOM 1541 N N . LEU A 1 192 ? -11.766 -3.407 13.433 1.00 91.69 192 LEU A N 1
ATOM 1542 C CA . LEU A 1 192 ? -12.298 -2.097 13.103 1.00 91.69 192 LEU A CA 1
ATOM 1543 C C . LEU A 1 192 ? -12.866 -2.097 11.688 1.00 91.69 192 LEU A C 1
ATOM 1545 O O . LEU A 1 192 ? -12.253 -2.650 10.773 1.00 91.69 192 LEU A O 1
ATOM 1549 N N . GLU A 1 193 ? -13.982 -1.397 11.511 1.00 91.62 193 GLU A N 1
ATOM 1550 C CA . GLU A 1 193 ? -14.493 -0.961 10.210 1.00 91.62 193 GLU A CA 1
ATOM 1551 C C . GLU A 1 193 ? -14.300 0.556 10.115 1.00 91.62 193 GLU A C 1
ATOM 1553 O O . GLU A 1 193 ? -14.720 1.288 11.012 1.00 91.62 193 GLU A O 1
ATOM 1558 N N . ILE A 1 194 ? -13.601 1.032 9.083 1.00 95.88 194 ILE A N 1
ATOM 1559 C CA . ILE A 1 194 ? -13.112 2.413 8.996 1.00 95.88 194 ILE A CA 1
ATOM 1560 C C . ILE A 1 194 ? -13.460 3.016 7.640 1.00 95.88 194 ILE A C 1
ATOM 1562 O O . ILE A 1 194 ? -12.940 2.576 6.618 1.00 95.88 194 ILE A O 1
ATOM 1566 N N . ASP A 1 195 ? -14.228 4.098 7.638 1.00 94.62 195 ASP A N 1
ATOM 1567 C CA . ASP A 1 195 ? -14.433 4.932 6.459 1.00 94.62 195 ASP A CA 1
ATOM 1568 C C . ASP A 1 195 ? -13.340 5.998 6.352 1.00 94.62 195 ASP A C 1
ATOM 1570 O O . ASP A 1 195 ? -13.116 6.800 7.260 1.00 94.62 195 ASP A O 1
ATOM 1574 N N . LEU A 1 196 ? -12.635 6.009 5.223 1.00 93.62 196 LEU A N 1
ATOM 1575 C CA . LEU A 1 196 ? -11.485 6.872 4.984 1.00 93.62 196 LEU A CA 1
ATOM 1576 C C . LEU A 1 196 ? -11.851 8.075 4.099 1.00 93.62 196 LEU A C 1
ATOM 1578 O O . LEU A 1 196 ? -11.971 7.950 2.876 1.00 93.62 196 LEU A O 1
ATOM 1582 N N . HIS A 1 197 ? -11.915 9.267 4.695 1.00 93.31 197 HIS A N 1
ATOM 1583 C CA . HIS A 1 197 ? -12.352 10.498 4.013 1.00 93.31 197 HIS A CA 1
ATOM 1584 C C . HIS A 1 197 ? -11.223 11.211 3.261 1.00 93.31 197 HIS A C 1
ATOM 1586 O O . HIS A 1 197 ? -11.442 11.806 2.206 1.00 93.31 197 HIS A O 1
ATOM 1592 N N . THR A 1 198 ? -9.986 11.117 3.753 1.00 91.56 198 THR A N 1
ATOM 1593 C CA . THR A 1 198 ? -8.780 11.638 3.078 1.00 91.56 198 THR A CA 1
ATOM 1594 C C . THR A 1 198 ? -7.780 10.518 2.798 1.00 91.56 198 THR A C 1
ATOM 1596 O O . THR A 1 198 ? -7.790 9.497 3.464 1.00 91.56 198 THR A O 1
ATOM 1599 N N . GLY A 1 199 ? -6.916 10.664 1.790 1.00 88.25 199 GLY A N 1
ATOM 1600 C CA . GLY A 1 199 ? -5.967 9.612 1.390 1.00 88.25 199 GLY A CA 1
ATOM 1601 C C . GLY A 1 199 ? -4.505 10.028 1.514 1.00 88.25 199 GLY A C 1
ATOM 1602 O O . GLY A 1 199 ? -3.854 10.228 0.490 1.00 88.25 199 GLY A O 1
ATOM 1603 N N . ARG A 1 200 ? -3.978 10.196 2.735 1.00 90.56 200 ARG A N 1
ATOM 1604 C CA . ARG A 1 200 ? -2.536 10.446 2.952 1.00 90.56 200 ARG A CA 1
ATOM 1605 C C . ARG A 1 200 ? -1.753 9.136 3.089 1.00 90.56 200 ARG A C 1
ATOM 1607 O O . ARG A 1 200 ? -2.305 8.112 3.488 1.00 90.56 200 ARG A O 1
ATOM 1614 N N . THR A 1 201 ? -0.460 9.169 2.766 1.00 87.00 201 THR A N 1
ATOM 1615 C CA . THR A 1 201 ? 0.442 8.018 2.942 1.00 87.00 201 THR A CA 1
ATOM 1616 C C . THR A 1 201 ? 0.388 7.529 4.388 1.00 87.00 201 THR A C 1
ATOM 1618 O O . THR A 1 201 ? 0.561 8.327 5.306 1.00 87.00 201 THR A O 1
ATOM 1621 N N . HIS A 1 202 ? 0.145 6.231 4.588 1.00 90.12 202 HIS A N 1
ATOM 1622 C CA . HIS A 1 202 ? 0.039 5.595 5.906 1.00 90.12 202 HIS A CA 1
ATOM 1623 C C . HIS A 1 202 ? -1.021 6.211 6.850 1.00 90.12 202 HIS A C 1
ATOM 1625 O O . HIS A 1 202 ? -0.926 6.042 8.065 1.00 90.12 202 HIS A O 1
ATOM 1631 N N . GLN A 1 203 ? -2.034 6.916 6.331 1.00 94.31 203 GLN A N 1
ATOM 1632 C CA . GLN A 1 203 ? -2.962 7.693 7.160 1.00 94.31 203 GLN A CA 1
ATOM 1633 C C . GLN A 1 203 ? -3.632 6.877 8.275 1.00 94.31 203 GLN A C 1
ATOM 1635 O O . GLN A 1 203 ? -3.529 7.256 9.439 1.00 94.31 203 GLN A O 1
ATOM 1640 N N . ILE A 1 204 ? -4.288 5.761 7.933 1.00 94.62 204 ILE A N 1
ATOM 1641 C CA . ILE A 1 204 ? -4.996 4.921 8.915 1.00 94.62 204 ILE A CA 1
ATOM 1642 C C . ILE A 1 204 ? -4.017 4.417 9.978 1.00 94.62 204 ILE A C 1
ATOM 1644 O O . ILE A 1 204 ? -4.271 4.563 11.168 1.00 94.62 204 ILE A O 1
ATOM 1648 N N . ARG A 1 205 ? -2.860 3.902 9.549 1.00 94.12 205 ARG A N 1
ATOM 1649 C CA . ARG A 1 205 ? -1.798 3.380 10.424 1.00 94.12 205 ARG A CA 1
ATOM 1650 C C . ARG A 1 205 ? -1.363 4.424 11.453 1.00 94.12 205 ARG A C 1
ATOM 1652 O O . ARG A 1 205 ? -1.323 4.151 12.649 1.00 94.12 205 ARG A O 1
ATOM 1659 N N . ALA A 1 206 ? -1.095 5.639 10.980 1.00 94.88 206 ALA A N 1
ATOM 1660 C CA . ALA A 1 206 ? -0.611 6.727 11.809 1.00 94.88 206 ALA A CA 1
ATOM 1661 C C . ALA A 1 206 ? -1.701 7.282 12.745 1.00 94.88 206 ALA A C 1
ATOM 1663 O O . ALA A 1 206 ? -1.420 7.520 13.917 1.00 94.88 206 ALA A O 1
ATOM 1664 N N . GLN A 1 207 ? -2.943 7.444 12.267 1.00 97.44 207 GLN A N 1
ATOM 1665 C CA . GLN A 1 207 ? -4.060 7.900 13.106 1.00 97.44 207 GLN A CA 1
ATOM 1666 C C . GLN A 1 207 ? -4.414 6.872 14.188 1.00 97.44 207 GLN A C 1
ATOM 1668 O O . GLN A 1 207 ? -4.553 7.252 15.345 1.00 97.44 207 GLN A O 1
ATOM 1673 N N . LEU A 1 208 ? -4.508 5.584 13.847 1.00 96.31 208 LEU A N 1
ATOM 1674 C CA . LEU A 1 208 ? -4.804 4.522 14.813 1.00 96.31 208 LEU A CA 1
ATOM 1675 C C . LEU A 1 208 ? -3.718 4.409 15.892 1.00 96.31 208 LEU A C 1
ATOM 1677 O O . LEU A 1 208 ? -4.031 4.322 17.077 1.00 96.31 208 LEU A O 1
ATOM 1681 N N . ALA A 1 209 ? -2.442 4.492 15.509 1.00 94.62 209 ALA A N 1
ATOM 1682 C CA . ALA A 1 209 ? -1.340 4.512 16.466 1.00 94.62 209 ALA A CA 1
ATOM 1683 C C . ALA A 1 209 ? -1.345 5.755 17.367 1.00 94.62 209 ALA A C 1
ATOM 1685 O O . ALA A 1 209 ? -1.123 5.634 18.570 1.00 94.62 209 ALA A O 1
ATOM 1686 N N . PHE A 1 210 ? -1.637 6.935 16.809 1.00 96.12 210 PHE A N 1
ATOM 1687 C CA . PHE A 1 210 ? -1.779 8.173 17.581 1.00 96.12 210 PHE A CA 1
ATOM 1688 C C . PHE A 1 210 ? -2.915 8.084 18.610 1.00 96.12 210 PHE A C 1
ATOM 1690 O O . PHE A 1 210 ? -2.760 8.547 19.734 1.00 96.12 210 PHE A O 1
ATOM 1697 N N . MET A 1 211 ? -4.012 7.404 18.266 1.00 95.69 211 MET A N 1
ATOM 1698 C CA . MET A 1 211 ? -5.120 7.101 19.182 1.00 95.69 211 MET A CA 1
ATOM 1699 C C . MET A 1 211 ? -4.816 5.948 20.157 1.00 95.69 211 MET A C 1
ATOM 1701 O O . MET A 1 211 ? -5.696 5.511 20.893 1.00 95.69 211 MET A O 1
ATOM 1705 N N . GLY A 1 212 ? -3.590 5.417 20.168 1.00 93.88 212 GLY A N 1
ATOM 1706 C CA . GLY A 1 212 ? -3.179 4.336 21.066 1.00 93.88 212 GLY A CA 1
ATOM 1707 C C . GLY A 1 212 ? -3.699 2.947 20.685 1.00 93.88 212 GLY A C 1
ATOM 1708 O O . GLY A 1 212 ? -3.573 2.023 21.489 1.00 93.88 212 GLY A O 1
ATOM 1709 N N . CYS A 1 213 ? -4.240 2.784 19.475 1.00 93.50 213 CYS A N 1
ATOM 1710 C CA . CYS A 1 213 ? -4.865 1.559 18.972 1.00 93.50 213 CYS A CA 1
ATOM 1711 C C . CYS A 1 213 ? -4.131 1.036 17.720 1.00 93.50 213 CYS A C 1
ATOM 1713 O O . CYS A 1 213 ? -4.736 0.959 16.652 1.00 93.50 213 CYS A O 1
ATOM 1715 N N . PRO A 1 214 ? -2.818 0.738 17.785 1.00 92.56 214 PRO A N 1
ATOM 1716 C CA . PRO A 1 214 ? -2.034 0.411 16.598 1.00 92.56 214 PRO A CA 1
ATOM 1717 C C . PRO A 1 214 ? -2.571 -0.836 15.886 1.00 92.56 214 PRO A C 1
ATOM 1719 O O . PRO A 1 214 ? -3.053 -1.780 16.521 1.00 92.56 214 PRO A O 1
ATOM 1722 N N . ILE A 1 215 ? -2.439 -0.840 14.556 1.00 90.25 215 ILE A N 1
ATOM 1723 C CA . ILE A 1 215 ? -2.728 -2.018 13.734 1.00 90.25 215 ILE A CA 1
ATOM 1724 C C . ILE A 1 215 ? -1.812 -3.154 14.173 1.00 90.25 215 ILE A C 1
ATOM 1726 O O . ILE A 1 215 ? -0.603 -2.976 14.324 1.00 90.25 215 ILE A O 1
ATOM 1730 N N . LEU A 1 216 ? -2.403 -4.325 14.362 1.00 86.00 216 LEU A N 1
ATOM 1731 C CA . LEU A 1 216 ? -1.715 -5.529 14.781 1.00 86.00 216 LEU A CA 1
ATOM 1732 C C . LEU A 1 216 ? -0.572 -5.867 13.805 1.00 86.00 216 LEU A C 1
ATOM 1734 O O . LEU A 1 216 ? -0.779 -5.976 12.598 1.00 86.00 216 LEU A O 1
ATOM 1738 N N . GLY A 1 217 ? 0.646 -6.019 14.331 1.00 79.12 217 GLY A N 1
ATOM 1739 C CA . GLY A 1 217 ? 1.857 -6.304 13.554 1.00 79.12 217 GLY A CA 1
ATOM 1740 C C . GLY A 1 217 ? 2.532 -5.074 12.929 1.00 79.12 217 GLY A C 1
ATOM 1741 O O . GLY A 1 217 ? 3.630 -5.196 12.378 1.00 79.12 217 GLY A O 1
ATOM 1742 N N . ASP A 1 218 ? 1.946 -3.877 13.031 1.00 84.69 218 ASP A N 1
ATOM 1743 C CA . ASP A 1 218 ? 2.513 -2.653 12.462 1.00 84.69 218 ASP A CA 1
ATOM 1744 C C . ASP A 1 218 ? 3.623 -2.052 13.339 1.00 84.69 218 ASP A C 1
ATOM 1746 O O . ASP A 1 218 ? 3.442 -1.076 14.076 1.00 84.69 218 ASP A O 1
ATOM 1750 N N . ARG A 1 219 ? 4.819 -2.640 13.246 1.00 82.31 219 ARG A N 1
ATOM 1751 C CA . ARG A 1 219 ? 6.000 -2.206 14.015 1.00 82.31 219 ARG A CA 1
ATOM 1752 C C . ARG A 1 219 ? 6.405 -0.762 13.734 1.00 82.31 219 ARG A C 1
ATOM 1754 O O . ARG A 1 219 ? 6.924 -0.085 14.618 1.00 82.31 219 ARG A O 1
ATOM 1761 N N . LEU A 1 220 ? 6.170 -0.274 12.514 1.00 81.94 220 LEU A N 1
ATOM 1762 C CA . LEU A 1 220 ? 6.535 1.091 12.130 1.00 81.94 220 LEU A CA 1
ATOM 1763 C C . LEU A 1 220 ? 5.753 2.138 12.938 1.00 81.94 220 LEU A C 1
ATOM 1765 O O . LEU A 1 220 ? 6.266 3.240 13.159 1.00 81.94 220 LEU A O 1
ATOM 1769 N N . TYR A 1 221 ? 4.551 1.762 13.378 1.00 84.88 221 TYR A N 1
ATOM 1770 C CA . TYR A 1 221 ? 3.596 2.589 14.106 1.00 84.88 221 TYR A CA 1
ATOM 1771 C C . TYR A 1 221 ? 3.301 2.063 15.522 1.00 84.88 221 TYR A C 1
ATOM 1773 O O . TYR A 1 221 ? 2.275 2.389 16.106 1.00 84.88 221 TYR A O 1
ATOM 1781 N N . GLY A 1 222 ? 4.227 1.305 16.117 1.00 79.62 222 GLY A N 1
ATOM 1782 C CA . GLY A 1 222 ? 4.224 1.049 17.562 1.00 79.62 222 GLY A CA 1
ATOM 1783 C C . GLY A 1 222 ? 3.387 -0.138 18.043 1.00 79.62 222 GLY A C 1
ATOM 1784 O O . GLY A 1 222 ? 3.146 -0.230 19.246 1.00 79.62 222 GLY A O 1
ATOM 1785 N N . SER A 1 223 ? 2.984 -1.054 17.154 1.00 78.19 223 SER A N 1
ATOM 1786 C CA . SER A 1 223 ? 2.455 -2.368 17.556 1.00 78.19 223 SER A CA 1
ATOM 1787 C C . SER A 1 223 ? 3.477 -3.108 18.426 1.00 78.19 223 SER A C 1
ATOM 1789 O O . SER A 1 223 ? 4.645 -3.249 18.043 1.00 78.19 223 SER A O 1
ATOM 1791 N N . LYS A 1 224 ? 3.047 -3.540 19.618 1.00 69.50 224 LYS A N 1
ATOM 1792 C CA . LYS A 1 224 ? 3.891 -4.231 20.609 1.00 69.50 224 LYS A CA 1
ATOM 1793 C C . LYS A 1 224 ? 3.709 -5.745 20.586 1.00 69.50 224 LYS A C 1
ATOM 1795 O O . LYS A 1 224 ? 4.566 -6.455 21.118 1.00 69.50 224 LYS A O 1
ATOM 1800 N N . GLN A 1 225 ? 2.623 -6.247 20.002 1.00 62.28 225 GLN A N 1
ATOM 1801 C CA . GLN A 1 225 ? 2.378 -7.677 19.917 1.00 62.28 225 GLN A CA 1
ATOM 1802 C C . GLN A 1 225 ? 3.390 -8.342 18.975 1.00 62.28 225 GLN A C 1
ATOM 1804 O O . GLN A 1 225 ? 3.520 -8.028 17.791 1.00 62.28 225 GLN A O 1
ATOM 1809 N N . LYS A 1 226 ? 4.150 -9.271 19.560 1.00 54.78 226 LYS A N 1
ATOM 1810 C CA . LYS A 1 226 ? 5.022 -10.229 18.874 1.00 54.78 226 LYS A CA 1
ATOM 1811 C C . LYS A 1 226 ? 4.173 -11.443 18.476 1.00 54.78 226 LYS A C 1
ATOM 1813 O O . LYS A 1 226 ? 3.153 -11.688 19.103 1.00 54.78 226 LYS A O 1
ATOM 1818 N N . GLY A 1 227 ? 4.608 -12.235 17.495 1.00 53.72 227 GLY A N 1
ATOM 1819 C CA . GLY A 1 227 ? 4.026 -13.574 17.293 1.00 53.72 227 GLY A CA 1
ATOM 1820 C C . GLY A 1 227 ? 3.957 -14.044 15.847 1.00 53.72 227 GLY A C 1
ATOM 1821 O O . GLY A 1 227 ? 4.382 -15.155 15.561 1.00 53.72 227 GLY A O 1
ATOM 1822 N N . PHE A 1 228 ? 3.563 -13.179 14.909 1.00 60.12 228 PHE A N 1
ATOM 1823 C CA . PHE A 1 228 ? 3.377 -13.620 13.519 1.00 60.12 228 PHE A CA 1
ATOM 1824 C C . PHE A 1 228 ? 4.662 -13.977 12.792 1.00 60.12 228 PHE A C 1
ATOM 1826 O O . PHE A 1 228 ? 4.594 -14.648 11.779 1.00 60.12 228 PHE A O 1
ATOM 1833 N N . GLY A 1 229 ? 5.837 -13.555 13.274 1.00 62.31 229 GLY A N 1
ATOM 1834 C CA . GLY A 1 229 ? 7.098 -13.979 12.661 1.00 62.31 229 GLY A CA 1
ATOM 1835 C C . GLY A 1 229 ? 7.159 -15.502 12.565 1.00 62.31 229 GLY A C 1
ATOM 1836 O O . GLY A 1 229 ? 7.480 -16.029 11.508 1.00 62.31 229 GLY A O 1
ATOM 1837 N N . LYS A 1 230 ? 6.762 -16.198 13.640 1.00 67.56 230 LYS A N 1
ATOM 1838 C CA . LYS A 1 230 ? 6.765 -17.658 13.668 1.00 67.56 230 LYS A CA 1
ATOM 1839 C C . LYS A 1 230 ? 5.698 -18.269 12.762 1.00 67.56 230 LYS A C 1
ATOM 1841 O O . LYS A 1 230 ? 6.019 -19.149 11.978 1.00 67.56 230 LYS A O 1
ATOM 1846 N N . GLU A 1 231 ? 4.463 -17.774 12.828 1.00 69.25 231 GLU A N 1
ATOM 1847 C CA . GLU A 1 231 ? 3.369 -18.262 11.975 1.00 69.25 231 GLU A CA 1
ATOM 1848 C C . GLU A 1 231 ? 3.629 -18.001 10.487 1.00 69.25 231 GLU A C 1
ATOM 1850 O O . GLU A 1 231 ? 3.460 -18.895 9.670 1.00 69.25 231 GLU A O 1
ATOM 1855 N N . LEU A 1 232 ? 4.097 -16.804 10.123 1.00 64.62 232 LEU A N 1
ATOM 1856 C CA . LEU A 1 232 ? 4.448 -16.451 8.746 1.00 64.62 232 LEU A CA 1
ATOM 1857 C C . LEU A 1 232 ? 5.629 -17.277 8.246 1.00 64.62 232 LEU A C 1
ATOM 1859 O O . LEU A 1 232 ? 5.604 -17.715 7.098 1.00 64.62 232 LEU A O 1
ATOM 1863 N N . MET A 1 233 ? 6.642 -17.507 9.087 1.00 79.94 233 MET A N 1
ATOM 1864 C CA . MET A 1 233 ? 7.768 -18.367 8.728 1.00 79.94 233 MET A CA 1
ATOM 1865 C C . MET A 1 233 ? 7.297 -19.805 8.501 1.00 79.94 233 MET A C 1
ATOM 1867 O O . MET A 1 233 ? 7.622 -20.386 7.470 1.00 79.94 233 MET A O 1
ATOM 1871 N N . GLN A 1 234 ? 6.467 -20.343 9.399 1.00 79.94 234 GLN A N 1
ATOM 1872 C CA . GLN A 1 234 ? 5.911 -21.687 9.257 1.00 79.94 234 GLN A CA 1
ATOM 1873 C C . GLN A 1 234 ? 5.066 -21.817 7.985 1.00 79.94 234 GLN A C 1
ATOM 1875 O O . GLN A 1 234 ? 5.328 -22.689 7.167 1.00 79.94 234 GLN A O 1
ATOM 1880 N N . LEU A 1 235 ? 4.134 -20.889 7.753 1.00 68.75 235 LEU A N 1
ATOM 1881 C CA . LEU A 1 235 ? 3.311 -20.868 6.541 1.00 68.75 235 LEU A CA 1
ATOM 1882 C C . LEU A 1 235 ? 4.155 -20.759 5.265 1.00 68.75 235 LEU A C 1
ATOM 1884 O O . LEU A 1 235 ? 3.806 -21.356 4.247 1.00 68.75 235 LEU A O 1
ATOM 1888 N N . SER A 1 236 ? 5.257 -20.005 5.306 1.00 70.44 236 SER A N 1
ATOM 1889 C CA . SER A 1 236 ? 6.178 -19.871 4.172 1.00 70.44 236 SER A CA 1
ATOM 1890 C C . SER A 1 236 ? 6.914 -21.182 3.895 1.00 70.44 236 SER A C 1
ATOM 1892 O O . SER A 1 236 ? 6.975 -21.602 2.742 1.00 70.44 236 SER A O 1
ATOM 1894 N N . ILE A 1 237 ? 7.403 -21.867 4.936 1.00 81.25 237 ILE A N 1
ATOM 1895 C CA . ILE A 1 237 ? 8.024 -23.197 4.821 1.00 81.25 237 ILE A CA 1
ATOM 1896 C C . ILE A 1 237 ? 7.018 -24.196 4.243 1.00 81.25 237 ILE A C 1
ATOM 1898 O O . ILE A 1 237 ? 7.320 -24.843 3.240 1.00 81.25 237 ILE A O 1
ATOM 1902 N N . ASP A 1 238 ? 5.810 -24.263 4.805 1.00 77.44 238 ASP A N 1
ATOM 1903 C CA . ASP A 1 238 ? 4.749 -25.170 4.353 1.00 77.44 238 ASP A CA 1
ATOM 1904 C C . ASP A 1 238 ? 4.367 -24.896 2.888 1.00 77.44 238 ASP A C 1
ATOM 1906 O O . ASP A 1 238 ? 4.040 -25.801 2.118 1.00 77.44 238 ASP A O 1
ATOM 1910 N N . HIS A 1 239 ? 4.391 -23.629 2.468 1.00 65.56 239 HIS A N 1
ATOM 1911 C CA . HIS A 1 239 ? 4.125 -23.251 1.085 1.00 65.56 239 HIS A CA 1
ATOM 1912 C C . HIS A 1 239 ? 5.257 -23.668 0.139 1.00 65.56 239 HIS A C 1
ATOM 1914 O O . HIS A 1 239 ? 4.977 -24.291 -0.887 1.00 65.56 239 HIS A O 1
ATOM 1920 N N . CYS A 1 240 ? 6.516 -23.401 0.498 1.00 73.62 240 CYS A N 1
ATOM 1921 C CA . CYS A 1 240 ? 7.683 -23.852 -0.263 1.00 73.62 240 CYS A CA 1
ATOM 1922 C C . CYS A 1 240 ? 7.700 -25.378 -0.408 1.00 73.62 240 CYS A C 1
ATOM 1924 O O . CYS A 1 240 ? 7.926 -25.883 -1.503 1.00 73.62 240 CYS A O 1
ATOM 1926 N N . GLN A 1 241 ? 7.391 -26.114 0.660 1.00 79.75 241 GLN A N 1
ATOM 1927 C CA . GLN A 1 241 ? 7.334 -27.577 0.640 1.00 79.75 241 GLN A CA 1
ATOM 1928 C C . GLN A 1 241 ? 6.240 -28.115 -0.286 1.00 79.75 241 GLN A C 1
ATOM 1930 O O . GLN A 1 241 ? 6.469 -29.098 -0.987 1.00 79.75 241 GLN A O 1
ATOM 1935 N N . ARG A 1 242 ? 5.066 -27.470 -0.319 1.00 70.88 242 ARG A N 1
ATOM 1936 C CA . ARG A 1 242 ? 3.974 -27.858 -1.227 1.00 70.88 242 ARG A CA 1
ATOM 1937 C C . ARG A 1 242 ? 4.310 -27.625 -2.696 1.00 70.88 242 ARG A C 1
ATOM 1939 O O . ARG A 1 242 ? 3.894 -28.419 -3.531 1.00 70.88 242 ARG A O 1
ATOM 1946 N N . LEU A 1 243 ? 4.998 -26.529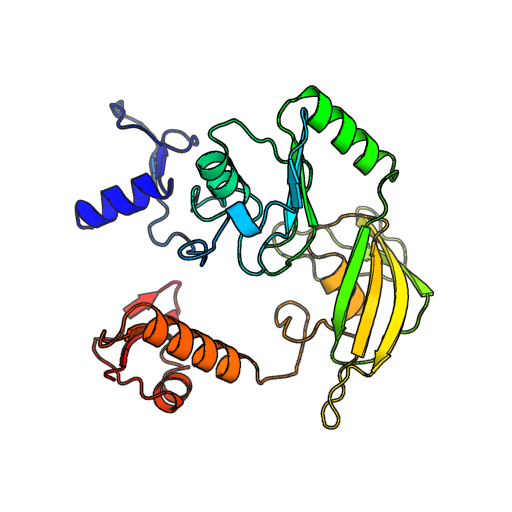 -3.012 1.00 62.25 243 LEU A N 1
ATOM 1947 C CA . LEU A 1 243 ? 5.303 -26.151 -4.395 1.00 62.25 243 LEU A CA 1
ATOM 1948 C C . LEU A 1 243 ? 6.563 -26.832 -4.944 1.00 62.25 243 LEU A C 1
ATOM 1950 O O . LEU A 1 243 ? 6.616 -27.145 -6.129 1.00 62.25 243 LEU A O 1
ATOM 1954 N N . PHE A 1 244 ? 7.559 -27.071 -4.091 1.00 75.06 244 PHE A N 1
ATOM 1955 C CA . PHE A 1 244 ? 8.899 -27.517 -4.478 1.00 75.06 244 PHE A CA 1
ATOM 1956 C C . PHE A 1 244 ? 9.327 -28.736 -3.657 1.00 75.06 244 PHE A C 1
ATOM 1958 O O . PHE A 1 244 ? 10.359 -28.717 -2.979 1.00 75.06 244 PHE A O 1
ATOM 1965 N N . ALA A 1 245 ? 8.499 -29.784 -3.686 1.00 66.62 245 ALA A N 1
ATOM 1966 C CA . ALA A 1 245 ? 8.715 -31.010 -2.924 1.00 66.62 245 ALA A CA 1
ATOM 1967 C C . ALA A 1 245 ? 10.181 -31.484 -3.019 1.00 66.62 245 ALA A C 1
ATOM 1969 O O . ALA A 1 245 ? 10.740 -31.586 -4.110 1.00 66.62 245 ALA A O 1
ATOM 1970 N N . SER A 1 246 ? 10.798 -31.735 -1.859 1.00 71.56 246 SER A N 1
ATOM 1971 C CA . SER A 1 246 ? 12.181 -32.216 -1.702 1.00 71.56 246 SER A CA 1
ATOM 1972 C C . SER A 1 246 ? 13.313 -31.217 -1.992 1.00 71.56 246 SER A C 1
ATOM 1974 O O . SER A 1 246 ? 14.473 -31.621 -2.035 1.00 71.56 246 SER A O 1
ATOM 1976 N N . SER A 1 247 ? 13.027 -29.916 -2.115 1.00 78.31 247 SER A N 1
ATOM 1977 C CA . SER A 1 247 ? 14.069 -28.884 -2.264 1.00 78.31 247 SER A CA 1
ATOM 1978 C C . SER A 1 247 ? 14.582 -28.356 -0.915 1.00 78.31 247 SER A C 1
ATOM 1980 O O . SER A 1 247 ? 13.799 -28.112 0.006 1.00 78.31 247 SER A O 1
ATOM 1982 N N . THR A 1 248 ? 15.896 -28.129 -0.807 1.00 88.12 248 THR A N 1
ATOM 1983 C CA . THR A 1 248 ? 16.513 -27.405 0.321 1.00 88.12 248 THR A CA 1
ATOM 1984 C C . THR A 1 248 ? 16.083 -25.939 0.284 1.00 88.12 248 THR A C 1
ATOM 1986 O O . THR A 1 248 ? 16.187 -25.291 -0.757 1.00 88.12 248 THR A O 1
ATOM 1989 N N . ILE A 1 249 ? 15.632 -25.397 1.417 1.00 87.62 249 ILE A N 1
ATOM 1990 C CA . ILE A 1 249 ? 15.299 -23.971 1.535 1.00 87.62 249 ILE A CA 1
ATOM 1991 C C . ILE A 1 249 ? 16.547 -23.224 2.003 1.00 87.62 249 ILE A C 1
ATOM 1993 O O . ILE A 1 249 ? 17.135 -23.605 3.012 1.00 87.62 249 ILE A O 1
ATOM 1997 N N . VAL A 1 250 ? 16.927 -22.155 1.303 1.00 89.25 250 VAL A N 1
ATOM 1998 C CA . VAL A 1 250 ? 18.068 -21.295 1.654 1.00 89.25 250 VAL A CA 1
ATOM 1999 C C . VAL A 1 250 ? 17.570 -19.882 1.927 1.00 89.25 250 VAL A C 1
ATOM 2001 O O . VAL A 1 250 ? 16.753 -19.356 1.170 1.00 89.25 250 VAL A O 1
ATOM 2004 N N . ILE A 1 251 ? 18.042 -19.271 3.010 1.00 85.94 251 ILE A N 1
ATOM 2005 C CA . ILE A 1 251 ? 17.701 -17.901 3.403 1.00 85.94 251 ILE A CA 1
ATOM 2006 C C . ILE A 1 251 ? 18.962 -17.111 3.757 1.00 85.94 251 ILE A C 1
ATOM 2008 O O . ILE A 1 251 ? 19.902 -17.661 4.319 1.00 85.94 251 ILE A O 1
ATOM 2012 N N . GLY A 1 252 ? 18.955 -15.804 3.493 1.00 86.88 252 GLY A N 1
ATOM 2013 C CA . GLY A 1 252 ? 19.888 -14.858 4.108 1.00 86.88 252 GLY A CA 1
ATOM 2014 C C . GLY A 1 252 ? 19.295 -14.350 5.420 1.00 86.88 252 GLY A C 1
ATOM 2015 O O . GLY A 1 252 ? 18.357 -13.551 5.412 1.00 86.88 252 GLY A O 1
ATOM 2016 N N . ALA A 1 253 ? 19.787 -14.845 6.551 1.00 86.69 253 ALA A N 1
ATOM 2017 C CA . ALA A 1 253 ? 19.302 -14.473 7.872 1.00 86.69 253 ALA A CA 1
ATOM 2018 C C . ALA A 1 253 ? 20.155 -13.351 8.460 1.00 86.69 253 ALA A C 1
ATOM 2020 O O . ALA A 1 253 ? 21.373 -13.435 8.460 1.00 86.69 253 ALA A O 1
ATOM 2021 N N . GLN A 1 254 ? 19.537 -12.324 9.041 1.00 87.19 254 GLN A N 1
ATOM 2022 C CA . GLN A 1 254 ? 20.268 -11.394 9.906 1.00 87.19 254 GLN A CA 1
ATOM 2023 C C . GLN A 1 254 ? 20.858 -12.165 11.090 1.00 87.19 254 GLN A C 1
ATOM 2025 O O . GLN A 1 254 ? 20.123 -12.912 11.737 1.00 87.19 254 GLN A O 1
ATOM 2030 N N . CYS A 1 255 ? 22.139 -11.967 11.408 1.00 86.75 255 CYS A N 1
ATOM 2031 C CA . CYS A 1 255 ? 22.845 -12.769 12.417 1.00 86.75 255 CYS A CA 1
ATOM 2032 C C . CYS A 1 255 ? 22.149 -12.720 13.788 1.00 86.75 255 CYS A C 1
ATOM 2034 O O . CYS A 1 255 ? 22.004 -13.733 14.463 1.00 86.75 255 CYS A O 1
ATOM 2036 N N . TYR A 1 256 ? 21.589 -11.567 14.169 1.00 88.50 256 TYR A N 1
ATOM 2037 C CA . TYR A 1 256 ? 20.843 -11.420 15.426 1.00 88.50 256 TYR A CA 1
ATOM 2038 C C . TYR A 1 256 ? 19.490 -12.171 15.467 1.00 88.50 256 TYR A C 1
ATOM 2040 O O . TYR A 1 256 ? 18.826 -12.188 16.504 1.00 88.50 256 TYR A O 1
ATOM 2048 N N . LEU A 1 257 ? 19.049 -12.764 14.351 1.00 87.00 257 LEU A N 1
ATOM 2049 C CA . LEU A 1 257 ? 17.855 -13.609 14.234 1.00 87.00 257 LEU A CA 1
ATOM 2050 C C . LEU A 1 257 ? 18.199 -15.092 14.015 1.00 87.00 257 LEU A C 1
ATOM 2052 O O . LEU A 1 257 ? 17.293 -15.880 13.746 1.00 87.00 257 LEU A O 1
ATOM 2056 N N . GLU A 1 258 ? 19.464 -15.498 14.134 1.00 88.31 258 GLU A N 1
ATOM 2057 C CA . GLU A 1 258 ? 19.884 -16.884 13.895 1.00 88.31 258 GLU A CA 1
ATOM 2058 C C . GLU A 1 258 ? 19.079 -17.887 14.741 1.00 88.31 258 GLU A C 1
ATOM 2060 O O . GLU A 1 258 ? 18.481 -18.815 14.194 1.00 88.31 258 GLU A O 1
ATOM 2065 N N . ASP A 1 259 ? 18.948 -17.652 16.051 1.00 86.75 259 ASP A N 1
ATOM 2066 C CA . ASP A 1 259 ? 18.171 -18.511 16.961 1.00 86.75 259 ASP A CA 1
ATOM 2067 C C . ASP A 1 259 ? 16.698 -18.638 16.553 1.00 86.75 259 ASP A C 1
ATOM 2069 O O . ASP A 1 259 ? 16.069 -19.691 16.705 1.00 86.75 259 ASP A O 1
ATOM 2073 N N . PHE A 1 260 ? 16.132 -17.562 16.001 1.00 85.44 260 PHE A N 1
ATOM 2074 C CA . PHE A 1 260 ? 14.766 -17.576 15.503 1.00 85.44 260 PHE A CA 1
ATOM 2075 C C . PHE A 1 260 ? 14.631 -18.552 14.328 1.00 85.44 260 PHE A C 1
ATOM 2077 O O . PHE A 1 260 ? 13.717 -19.377 14.344 1.00 85.44 260 PHE A O 1
ATOM 2084 N N . TYR A 1 261 ? 15.544 -18.524 13.355 1.00 88.31 261 TYR A N 1
ATOM 2085 C CA . TYR A 1 261 ? 15.512 -19.440 12.209 1.00 88.31 261 TYR A CA 1
ATOM 2086 C C . TYR A 1 261 ? 15.919 -20.871 12.574 1.00 88.31 261 TYR A C 1
ATOM 2088 O O . TYR A 1 261 ? 15.316 -21.821 12.067 1.00 88.31 261 TYR A O 1
ATOM 2096 N N . ARG A 1 262 ? 16.843 -21.049 13.528 1.00 92.62 262 ARG A N 1
ATOM 2097 C CA . ARG A 1 262 ? 17.154 -22.365 14.111 1.00 92.62 262 ARG A CA 1
ATOM 2098 C C . ARG A 1 262 ? 15.915 -23.037 14.691 1.00 92.62 262 ARG A C 1
ATOM 2100 O O . ARG A 1 262 ? 15.742 -24.239 14.513 1.00 92.62 262 ARG A O 1
ATOM 2107 N N . SER A 1 263 ? 14.995 -22.268 15.284 1.00 89.94 263 SER A N 1
ATOM 2108 C CA . SER A 1 263 ? 13.724 -22.811 15.790 1.00 89.94 263 SER A CA 1
ATOM 2109 C C . SER A 1 263 ? 12.799 -23.402 14.709 1.00 89.94 263 SER A C 1
ATOM 2111 O O . SER A 1 263 ? 11.859 -24.113 15.051 1.00 89.94 263 SER A O 1
ATOM 2113 N N . PHE A 1 264 ? 13.089 -23.166 13.422 1.00 88.12 264 PHE A N 1
ATOM 2114 C CA . PHE A 1 264 ? 12.396 -23.744 12.259 1.00 88.12 264 PHE A CA 1
ATOM 2115 C C . PHE A 1 264 ? 13.204 -24.828 11.524 1.00 88.12 264 PHE A C 1
ATOM 2117 O O . PHE A 1 264 ? 12.790 -25.296 10.459 1.00 88.12 264 PHE A O 1
ATOM 2124 N N . GLY A 1 265 ? 14.352 -25.233 12.075 1.00 92.50 265 GLY A N 1
ATOM 2125 C CA . GLY A 1 265 ? 15.231 -26.251 11.495 1.00 92.50 265 GLY A CA 1
ATOM 2126 C C . GLY A 1 265 ? 16.256 -25.723 10.490 1.00 92.50 265 GLY A C 1
ATOM 2127 O O . GLY A 1 265 ? 16.879 -26.524 9.801 1.00 92.50 265 GLY A O 1
ATOM 2128 N N . PHE A 1 266 ? 16.444 -24.403 10.386 1.00 94.31 266 PHE A N 1
ATOM 2129 C CA . PHE A 1 266 ? 17.533 -23.841 9.586 1.00 94.31 266 PHE A CA 1
ATOM 2130 C C . PHE A 1 266 ? 18.875 -23.951 10.319 1.00 94.31 266 PHE A C 1
ATOM 2132 O O . PHE A 1 266 ? 18.957 -23.734 11.530 1.00 94.31 266 PHE A O 1
ATOM 2139 N N . ILE A 1 267 ? 19.937 -24.229 9.572 1.00 96.25 267 ILE A N 1
ATOM 2140 C CA . ILE A 1 267 ? 21.325 -24.276 10.032 1.00 96.25 267 ILE A CA 1
ATOM 2141 C C . ILE A 1 267 ? 22.177 -23.314 9.195 1.00 96.25 267 ILE A C 1
ATOM 2143 O O . ILE A 1 267 ? 21.959 -23.227 7.989 1.00 96.25 267 ILE A O 1
ATOM 2147 N N . PRO A 1 268 ? 23.137 -22.581 9.783 1.00 95.75 268 PRO A N 1
ATOM 2148 C CA . PRO A 1 268 ? 24.063 -21.762 9.007 1.00 95.75 268 PRO A CA 1
ATOM 2149 C C . PRO A 1 268 ? 24.817 -22.576 7.951 1.00 95.75 268 PRO A C 1
ATOM 2151 O O . PRO A 1 268 ? 25.270 -23.684 8.240 1.00 95.75 268 PRO A O 1
ATOM 2154 N N . SER A 1 269 ? 24.944 -22.030 6.742 1.00 92.75 269 SER A N 1
ATOM 2155 C CA . SER A 1 269 ? 25.571 -22.680 5.579 1.00 92.75 269 SER A CA 1
ATOM 2156 C C . SER A 1 269 ? 26.688 -21.868 4.923 1.00 92.75 269 SER A C 1
ATOM 2158 O O . SER A 1 269 ? 27.343 -22.381 4.019 1.00 92.75 269 SER A O 1
ATOM 2160 N N . GLY A 1 270 ? 26.935 -20.633 5.366 1.00 88.06 270 GLY A N 1
ATOM 2161 C CA . GLY A 1 270 ? 27.932 -19.745 4.767 1.00 88.06 270 GLY A CA 1
ATOM 2162 C C . GLY A 1 270 ? 28.619 -18.822 5.771 1.00 88.06 270 GLY A C 1
ATOM 2163 O O . GLY A 1 270 ? 28.370 -18.885 6.974 1.00 88.06 270 GLY A O 1
ATOM 2164 N N . GLU A 1 271 ? 29.496 -17.959 5.259 1.00 92.00 271 GLU A N 1
ATOM 2165 C CA . GLU A 1 271 ? 30.173 -16.924 6.047 1.00 92.00 271 GLU A CA 1
ATOM 2166 C C . GLU A 1 271 ? 29.260 -15.716 6.310 1.00 92.00 271 GLU A C 1
ATOM 2168 O O . GLU A 1 271 ? 28.298 -15.462 5.578 1.00 92.00 271 GLU A O 1
ATOM 2173 N N . ILE A 1 272 ? 29.579 -14.951 7.358 1.00 93.56 272 ILE A N 1
ATOM 2174 C CA . ILE A 1 272 ? 28.880 -13.703 7.677 1.00 93.56 272 ILE A CA 1
ATOM 2175 C C . ILE A 1 272 ? 29.211 -12.648 6.615 1.00 93.56 272 ILE A C 1
ATOM 2177 O O . ILE A 1 272 ? 30.376 -12.402 6.306 1.00 93.56 272 ILE A O 1
ATOM 2181 N N . TYR A 1 273 ? 28.186 -11.979 6.093 1.00 87.44 273 TYR A N 1
ATOM 2182 C CA . TYR A 1 273 ? 28.305 -10.882 5.139 1.00 87.44 273 TYR A CA 1
ATOM 2183 C C . TYR A 1 273 ? 27.480 -9.666 5.579 1.00 87.44 273 TYR A C 1
ATOM 2185 O O . TYR A 1 273 ? 26.517 -9.778 6.332 1.00 87.44 273 TYR A O 1
ATOM 2193 N N . LEU A 1 274 ? 27.854 -8.472 5.116 1.00 82.69 274 LEU A N 1
ATOM 2194 C CA . LEU A 1 274 ? 27.112 -7.243 5.405 1.00 82.69 274 LEU A CA 1
ATOM 2195 C C . LEU A 1 274 ? 26.087 -6.953 4.304 1.00 82.69 274 LEU A C 1
ATOM 2197 O O . LEU A 1 274 ? 26.437 -6.861 3.128 1.00 82.69 274 LEU A O 1
ATOM 2201 N N . GLU A 1 275 ? 24.839 -6.721 4.701 1.00 66.69 275 GLU A N 1
ATOM 2202 C CA . GLU A 1 275 ? 23.752 -6.254 3.836 1.00 66.69 275 GLU A CA 1
ATOM 2203 C C . GLU A 1 275 ? 23.038 -5.089 4.534 1.00 66.69 275 GLU A C 1
ATOM 2205 O O . GLU A 1 275 ? 22.606 -5.199 5.681 1.00 66.69 275 GLU A O 1
ATOM 2210 N N . ASP A 1 276 ? 23.015 -3.924 3.879 1.00 73.75 276 ASP A N 1
ATOM 2211 C CA . ASP A 1 276 ? 22.506 -2.655 4.427 1.00 73.75 276 ASP A CA 1
ATOM 2212 C C . ASP A 1 276 ? 23.106 -2.251 5.793 1.00 73.75 276 ASP A C 1
ATOM 2214 O O . ASP A 1 276 ? 22.450 -1.631 6.632 1.00 73.75 276 ASP A O 1
ATOM 2218 N N . GLY A 1 277 ? 24.381 -2.590 6.016 1.00 75.31 277 GLY A N 1
ATOM 2219 C CA . GLY A 1 277 ? 25.087 -2.310 7.272 1.00 75.31 277 GLY A CA 1
ATOM 2220 C C . GLY A 1 277 ? 24.681 -3.222 8.432 1.00 75.31 277 GLY A C 1
ATOM 2221 O O . GLY A 1 277 ? 24.999 -2.919 9.579 1.00 75.31 277 GLY A O 1
ATOM 2222 N N . ILE A 1 278 ? 23.979 -4.320 8.147 1.00 72.06 278 ILE A N 1
ATOM 2223 C CA . ILE A 1 278 ? 23.575 -5.337 9.116 1.00 72.06 278 ILE A CA 1
ATOM 2224 C C . ILE A 1 278 ? 24.269 -6.651 8.747 1.00 72.06 278 ILE A C 1
ATOM 2226 O O . ILE A 1 278 ? 24.289 -7.046 7.581 1.00 72.06 278 ILE A O 1
ATOM 2230 N N . GLU A 1 279 ? 24.830 -7.339 9.738 1.00 87.44 279 GLU A N 1
ATOM 2231 C CA . GLU A 1 279 ? 25.433 -8.661 9.553 1.00 87.44 279 GLU A CA 1
ATOM 2232 C C . GLU A 1 279 ? 24.357 -9.706 9.241 1.00 87.44 279 GLU A C 1
ATOM 2234 O O . GLU A 1 279 ? 23.369 -9.847 9.970 1.00 87.44 279 GLU A O 1
ATOM 2239 N N . HIS A 1 280 ? 24.561 -10.454 8.165 1.00 92.81 280 HIS A N 1
ATOM 2240 C CA . HIS A 1 280 ? 23.728 -11.558 7.710 1.00 92.81 280 HIS A CA 1
ATOM 2241 C C . HIS A 1 280 ? 24.576 -12.821 7.538 1.00 92.81 280 HIS A C 1
ATOM 2243 O O . HIS A 1 280 ? 25.778 -12.742 7.315 1.00 92.81 280 HIS A O 1
ATOM 2249 N N . ILE A 1 281 ? 23.944 -13.981 7.634 1.00 95.00 281 ILE A N 1
ATOM 2250 C CA . ILE A 1 281 ? 24.527 -15.298 7.415 1.00 95.00 281 ILE A CA 1
ATOM 2251 C C . ILE A 1 281 ? 23.553 -16.114 6.572 1.00 95.00 281 ILE A C 1
ATOM 2253 O O . ILE A 1 281 ? 22.335 -16.048 6.763 1.00 95.00 281 ILE A O 1
ATOM 2257 N N . GLU A 1 282 ? 24.069 -16.869 5.611 1.00 93.94 282 GLU A N 1
ATOM 2258 C CA . GLU A 1 282 ? 23.228 -17.810 4.881 1.00 93.94 282 GLU A CA 1
ATOM 2259 C C . GLU A 1 282 ? 22.848 -18.978 5.798 1.00 93.94 282 GLU A C 1
ATOM 2261 O O . GLU A 1 282 ? 23.688 -19.496 6.537 1.00 93.94 282 GLU A O 1
ATOM 2266 N N . MET A 1 283 ? 21.583 -19.393 5.767 1.00 95.44 283 MET A N 1
ATOM 2267 C CA . MET A 1 283 ? 21.104 -20.568 6.479 1.00 95.44 283 MET A CA 1
ATOM 2268 C C . MET A 1 283 ? 20.302 -21.476 5.549 1.00 95.44 283 MET A C 1
ATOM 2270 O O . MET A 1 283 ? 19.468 -21.017 4.767 1.00 95.44 283 MET A O 1
ATOM 2274 N N . THR A 1 284 ? 20.505 -22.780 5.682 1.00 94.06 284 THR A N 1
ATOM 2275 C CA . THR A 1 284 ? 19.833 -23.829 4.913 1.00 94.06 284 THR A CA 1
ATOM 2276 C C . THR A 1 284 ? 18.919 -24.655 5.804 1.00 94.06 284 THR A C 1
ATOM 2278 O O . THR A 1 284 ? 19.206 -24.888 6.974 1.00 94.06 284 THR A O 1
ATOM 2281 N N . ARG A 1 285 ? 17.811 -25.134 5.249 1.00 90.25 285 ARG A N 1
ATOM 2282 C CA . ARG A 1 285 ? 16.950 -26.142 5.860 1.00 90.25 285 ARG A CA 1
ATOM 2283 C C . ARG A 1 285 ? 16.774 -27.288 4.873 1.00 90.25 285 ARG A C 1
ATOM 2285 O O . ARG A 1 285 ? 16.128 -27.123 3.836 1.00 90.25 285 ARG A O 1
ATOM 2292 N N . HIS A 1 286 ? 17.311 -28.448 5.224 1.00 86.31 286 HIS A N 1
ATOM 2293 C CA . HIS A 1 286 ? 17.019 -29.709 4.542 1.00 86.31 286 HIS A CA 1
ATOM 2294 C C . HIS A 1 286 ? 15.672 -30.257 5.026 1.00 86.31 286 HIS A C 1
ATOM 2296 O O . HIS A 1 286 ? 15.258 -29.922 6.139 1.00 86.31 286 HIS A O 1
ATOM 2302 N N . GLN A 1 287 ? 14.951 -31.003 4.178 1.00 68.06 287 GLN A N 1
ATOM 2303 C CA . GLN A 1 287 ? 13.673 -31.616 4.566 1.00 68.06 287 GLN A CA 1
ATOM 2304 C C . GLN A 1 287 ? 13.854 -32.607 5.708 1.00 68.06 287 GLN A C 1
ATOM 2306 O O . GLN A 1 287 ? 14.774 -33.447 5.615 1.00 68.06 287 GLN A O 1
#

Sequence (287 aa):
MSEDRARDLFKLGAIYLNKKRAFEDEALPRGSYLRLHLHPKRFPSEGIDWKSKLIKDSRDFIVINKPAGIPTHATVDNALENCLAQMRLVLGGELLVTQRLDTPVGGVLVFAKNKDYQAKFNRWLSERKLQKTYLALVEKPCPVGRYQHWMKPSERSPKVLSSDPKEGWLSCELTVLKSEPAVSPNENKYQLEIDLHTGRTHQIRAQLAFMGCPILGDRLYGSKQKGFGKELMQLSIDHCQRLFASSTIVIGAQCYLEDFYRSFGFIPSGEIYLEDGIEHIEMTRHQ

Foldseek 3Di:
DDPVLVVVQQCQQQKDWPNHGHNDDDDAPPPIDIDGDSDADDFPQPPDPLVVQFPDDDPWKTKGFFDAQAWQAADNRGGQRHNLNVVCVVVVAHWAAQDTDDRRDTGIGMITRDPVVSVVSNVCQVVLVDKDKDKFKWQAFDDFFKAKWWWADDPPATQDIHSDDDPPTDIWIKGFHDWAQDPDPPGSMIMTIMIGRHDDHCRVQNVCLVSVTHGAPPVVSPHPDDDVVLVVVVVVVVVCCVVPPQDKDKDWAQPVCQVVVVVVQWDFDADWDDDPNTTTTMTIHGD

pLDDT: mean 88.45, std 9.46, range [45.78, 98.38]

Radius of gyration: 21.74 Å; chains: 1; bounding box: 48×58×50 Å